Protein AF-A0AAX6FE92-F1 (afdb_monomer_lite)

pLDDT: mean 77.29, std 20.63, range [29.77, 98.06]

Radius of gyration: 38.46 Å; chains: 1; bounding box: 85×48×148 Å

InterPro domains:
  IPR012474 Frigida-like [PF07899] (144-313)

Structure (mmCIF, N/CA/C/O backbone):
data_AF-A0AAX6FE92-F1
#
_entry.id   AF-A0AAX6FE92-F1
#
loop_
_atom_site.group_PDB
_atom_site.id
_atom_site.type_symbol
_atom_site.label_atom_id
_atom_site.label_alt_id
_atom_site.label_comp_id
_atom_site.label_asym_id
_atom_site.label_entity_id
_atom_site.label_seq_id
_atom_site.pdbx_PDB_ins_code
_atom_site.Cartn_x
_atom_site.Cartn_y
_atom_site.Cartn_z
_atom_site.occupancy
_atom_site.B_iso_or_equiv
_atom_site.auth_seq_id
_atom_site.auth_comp_id
_atom_site.auth_asym_id
_atom_site.auth_atom_id
_atom_site.pdbx_PDB_model_num
ATOM 1 N N . MET A 1 1 ? 31.084 3.637 -91.021 1.00 54.75 1 MET A N 1
ATOM 2 C CA . MET A 1 1 ? 30.513 2.541 -90.209 1.00 54.75 1 MET A CA 1
ATOM 3 C C . MET A 1 1 ? 31.525 2.020 -89.187 1.00 54.75 1 MET A C 1
ATOM 5 O O . MET A 1 1 ? 31.216 2.090 -88.015 1.00 54.75 1 MET A O 1
ATOM 9 N N . ALA A 1 2 ? 32.765 1.682 -89.575 1.00 58.78 2 ALA A N 1
ATOM 10 C CA . ALA A 1 2 ? 33.790 1.143 -88.660 1.00 58.78 2 ALA A CA 1
ATOM 11 C C . ALA A 1 2 ? 34.190 2.013 -87.438 1.00 58.78 2 ALA A C 1
ATOM 13 O O . ALA A 1 2 ? 34.529 1.454 -86.404 1.00 58.78 2 ALA A O 1
ATOM 14 N N . MET A 1 3 ? 34.141 3.354 -87.513 1.00 59.38 3 MET A N 1
ATOM 15 C CA . MET A 1 3 ? 34.500 4.215 -86.363 1.00 59.38 3 MET A CA 1
ATOM 16 C C . MET A 1 3 ? 33.437 4.250 -85.250 1.00 59.38 3 MET A C 1
ATOM 18 O O . MET A 1 3 ? 33.780 4.417 -84.084 1.00 59.38 3 MET A O 1
ATOM 22 N N . ALA A 1 4 ? 32.158 4.049 -85.588 1.00 62.00 4 ALA A N 1
ATOM 23 C CA . ALA A 1 4 ? 31.081 4.015 -84.595 1.00 62.00 4 ALA A CA 1
ATOM 24 C C . ALA A 1 4 ? 31.114 2.716 -83.767 1.00 62.00 4 ALA A C 1
ATOM 26 O O . ALA A 1 4 ? 30.821 2.721 -82.572 1.00 62.00 4 ALA A O 1
ATOM 27 N N . ASP A 1 5 ? 31.545 1.611 -84.385 1.00 66.88 5 ASP A N 1
ATOM 28 C CA . ASP A 1 5 ? 31.684 0.318 -83.712 1.00 66.88 5 ASP A CA 1
ATOM 29 C C . ASP A 1 5 ? 32.848 0.327 -82.706 1.00 66.88 5 ASP A C 1
ATOM 31 O O . ASP A 1 5 ? 32.723 -0.211 -81.605 1.00 66.88 5 ASP A O 1
ATOM 35 N N . THR A 1 6 ? 33.960 1.002 -83.026 1.00 71.31 6 THR A N 1
ATOM 36 C CA . THR A 1 6 ? 35.100 1.158 -82.103 1.00 71.31 6 THR A CA 1
ATOM 37 C C . THR A 1 6 ? 34.763 2.027 -80.889 1.00 71.31 6 THR A C 1
ATOM 39 O O . THR A 1 6 ? 35.210 1.740 -79.777 1.00 71.31 6 THR A O 1
ATOM 42 N N . GLU A 1 7 ? 33.929 3.051 -81.071 1.00 75.38 7 GLU A N 1
ATOM 43 C CA . GLU A 1 7 ? 33.475 3.935 -79.992 1.00 75.38 7 GLU A CA 1
ATOM 44 C C . GLU A 1 7 ? 32.491 3.210 -79.053 1.00 75.38 7 GLU A C 1
ATOM 46 O O . GLU A 1 7 ? 32.625 3.279 -77.831 1.00 75.38 7 GLU A O 1
ATOM 51 N N . SER A 1 8 ? 31.585 2.393 -79.610 1.00 80.50 8 SER A N 1
ATOM 52 C CA . SER A 1 8 ? 30.662 1.545 -78.836 1.00 80.50 8 SER A CA 1
ATOM 53 C C . SER A 1 8 ? 31.382 0.496 -77.979 1.00 80.50 8 SER A C 1
ATOM 55 O O . SER A 1 8 ? 31.012 0.269 -76.823 1.00 80.50 8 SER A O 1
ATOM 57 N N . ILE A 1 9 ? 32.431 -0.130 -78.521 1.00 80.12 9 ILE A N 1
ATOM 58 C CA . ILE A 1 9 ? 33.266 -1.091 -77.786 1.00 80.12 9 ILE A CA 1
ATOM 59 C C . ILE A 1 9 ? 34.000 -0.395 -76.634 1.00 80.12 9 ILE A C 1
ATOM 61 O O . ILE A 1 9 ? 33.997 -0.905 -75.515 1.00 80.12 9 ILE A O 1
ATOM 65 N N . THR A 1 10 ? 34.567 0.787 -76.881 1.00 83.50 10 THR A N 1
ATOM 66 C CA . THR A 1 10 ? 35.300 1.564 -75.868 1.00 83.50 10 THR A CA 1
ATOM 67 C C . THR A 1 10 ? 34.397 1.966 -74.701 1.00 83.50 10 THR A C 1
ATOM 69 O O . THR A 1 10 ? 34.763 1.771 -73.545 1.00 83.50 10 THR A O 1
ATOM 72 N N . MET A 1 11 ? 33.173 2.421 -74.990 1.00 85.62 11 MET A N 1
ATOM 73 C CA . MET A 1 11 ? 32.188 2.766 -73.960 1.00 85.62 11 MET A CA 1
ATOM 74 C C . MET A 1 11 ? 31.836 1.563 -73.068 1.00 85.62 11 MET A C 1
ATOM 76 O O . MET A 1 11 ? 31.764 1.704 -71.853 1.00 85.62 11 MET A O 1
ATOM 80 N N . ARG A 1 12 ? 31.673 0.358 -73.641 1.00 86.06 12 ARG A N 1
ATOM 81 C CA . ARG A 1 12 ? 31.398 -0.865 -72.858 1.00 86.06 12 ARG A CA 1
ATOM 82 C C . ARG A 1 12 ? 32.558 -1.259 -71.947 1.00 86.06 12 ARG A C 1
ATOM 84 O O . ARG A 1 12 ? 32.312 -1.741 -70.841 1.00 86.06 12 ARG A O 1
ATOM 91 N N . PHE A 1 13 ? 33.798 -1.082 -72.401 1.00 88.88 13 PHE A N 1
ATOM 92 C CA . PHE A 1 13 ? 34.973 -1.324 -71.563 1.00 88.88 13 PHE A CA 1
ATOM 93 C C . PHE A 1 13 ? 35.020 -0.357 -70.377 1.00 88.88 13 PHE A C 1
ATOM 95 O O . PHE A 1 13 ? 35.248 -0.813 -69.257 1.00 88.88 13 PHE A O 1
ATOM 102 N N . GLU A 1 14 ? 34.715 0.925 -70.592 1.00 90.38 14 GLU A N 1
ATOM 103 C CA . GLU A 1 14 ? 34.671 1.913 -69.506 1.00 90.38 14 GLU A CA 1
ATOM 104 C C . GLU A 1 14 ? 33.547 1.601 -68.505 1.00 90.38 14 GLU A C 1
ATOM 106 O O . GLU A 1 14 ? 33.796 1.534 -67.305 1.00 90.38 14 GLU A O 1
ATOM 111 N N . THR A 1 15 ? 32.344 1.251 -68.979 1.00 91.94 15 THR A N 1
ATOM 112 C CA . THR A 1 15 ? 31.241 0.813 -68.100 1.00 91.94 15 THR A CA 1
ATOM 113 C C . THR A 1 15 ? 31.597 -0.440 -67.293 1.00 91.94 15 THR A C 1
ATOM 115 O O . THR A 1 15 ? 31.258 -0.551 -66.117 1.00 91.94 15 THR A O 1
ATOM 118 N N . THR A 1 16 ? 32.291 -1.404 -67.904 1.00 91.62 16 THR A N 1
ATOM 119 C CA . THR A 1 16 ? 32.709 -2.630 -67.202 1.00 91.62 16 THR A CA 1
ATOM 120 C C . THR A 1 16 ? 33.738 -2.310 -66.120 1.00 91.62 16 THR A C 1
ATOM 122 O O . THR A 1 16 ? 33.675 -2.868 -65.027 1.00 91.62 16 THR A O 1
ATOM 125 N N . LYS A 1 17 ? 34.659 -1.384 -66.395 1.00 94.00 17 LYS A N 1
ATOM 126 C CA . LYS A 1 17 ? 35.655 -0.917 -65.431 1.00 94.00 17 LYS A CA 1
ATOM 127 C C . LYS A 1 17 ? 35.002 -0.196 -64.247 1.00 94.00 17 LYS A C 1
ATOM 129 O O . LYS A 1 17 ? 35.310 -0.528 -63.107 1.00 94.00 17 LYS A O 1
ATOM 134 N N . GLU A 1 18 ? 34.034 0.684 -64.503 1.00 94.81 18 GLU A N 1
ATOM 135 C CA . GLU A 1 18 ? 33.234 1.330 -63.452 1.00 94.81 18 GLU A CA 1
ATOM 136 C C . GLU A 1 18 ? 32.494 0.303 -62.578 1.00 94.81 18 GLU A C 1
ATOM 138 O O . GLU A 1 18 ? 32.472 0.422 -61.352 1.00 94.81 18 GLU A O 1
ATOM 143 N N . MET A 1 19 ? 31.913 -0.741 -63.182 1.00 91.56 19 MET A N 1
ATOM 144 C CA . MET A 1 19 ? 31.255 -1.819 -62.433 1.00 91.56 19 MET A CA 1
ATOM 145 C C . MET A 1 19 ? 32.237 -2.598 -61.550 1.00 91.56 19 MET A C 1
ATOM 147 O O . MET A 1 19 ? 31.891 -2.947 -60.420 1.00 91.56 19 MET A O 1
ATOM 151 N N . VAL A 1 20 ? 33.452 -2.862 -62.038 1.00 94.75 20 VAL A N 1
ATOM 152 C CA . VAL A 1 20 ? 34.502 -3.533 -61.257 1.00 94.75 20 VAL A CA 1
ATOM 153 C C . VAL A 1 20 ? 34.931 -2.668 -60.072 1.00 94.75 20 VAL A C 1
ATOM 155 O O . VAL A 1 20 ? 34.958 -3.166 -58.949 1.00 94.75 20 VAL A O 1
ATOM 158 N N . GLU A 1 21 ? 35.156 -1.369 -60.276 1.00 95.56 21 GLU A N 1
ATOM 159 C CA . GLU A 1 21 ? 35.508 -0.437 -59.194 1.00 95.56 21 GLU A CA 1
ATOM 160 C C . GLU A 1 21 ? 34.392 -0.334 -58.136 1.00 95.56 21 GLU A C 1
ATOM 162 O O . GLU A 1 21 ? 34.655 -0.314 -56.930 1.00 95.56 21 GLU A O 1
ATOM 167 N N . GLN A 1 22 ? 33.120 -0.337 -58.555 1.00 93.94 22 GLN A N 1
ATOM 168 C CA . GLN A 1 22 ? 31.984 -0.366 -57.626 1.00 93.94 22 GLN A CA 1
ATOM 169 C C . GLN A 1 22 ? 31.907 -1.671 -56.826 1.00 93.94 22 GLN A C 1
ATOM 171 O O . GLN A 1 22 ? 31.572 -1.643 -55.638 1.00 93.94 22 GLN A O 1
ATOM 176 N N . LEU A 1 23 ? 32.200 -2.808 -57.459 1.00 94.06 23 LEU A N 1
ATOM 177 C CA . LEU A 1 23 ? 32.233 -4.105 -56.785 1.00 94.06 23 LEU A CA 1
ATOM 178 C C . LEU A 1 23 ? 33.376 -4.175 -55.772 1.00 94.06 23 LEU A C 1
ATOM 180 O O . LEU A 1 23 ? 33.143 -4.609 -54.645 1.00 94.06 23 LEU A O 1
ATOM 184 N N . GLU A 1 24 ? 34.570 -3.697 -56.124 1.00 94.56 24 GLU A N 1
ATOM 185 C CA . GLU A 1 24 ? 35.706 -3.610 -55.198 1.00 94.56 24 GLU A CA 1
ATOM 186 C C . GLU A 1 24 ? 35.377 -2.72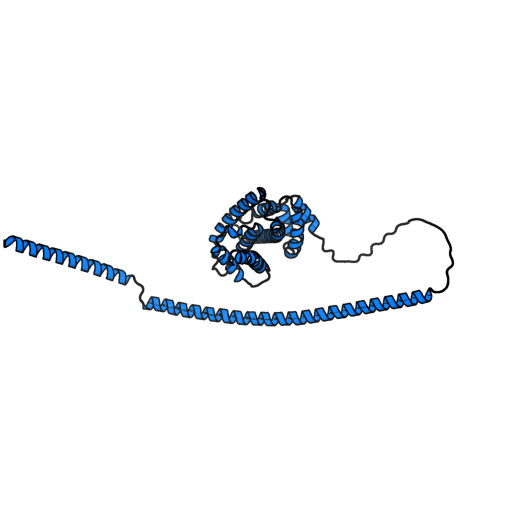6 -53.994 1.00 94.56 24 GLU A C 1
ATOM 188 O O . GLU A 1 24 ? 35.619 -3.115 -52.849 1.00 94.56 24 GLU A O 1
ATOM 193 N N . LYS A 1 25 ? 34.738 -1.574 -54.228 1.00 95.00 25 LYS A N 1
ATOM 194 C CA . LYS A 1 25 ? 34.289 -0.687 -53.152 1.00 95.00 25 LYS A CA 1
ATOM 195 C C . LYS A 1 25 ? 33.313 -1.390 -52.204 1.00 95.00 25 LYS A C 1
ATOM 197 O O . LYS A 1 25 ? 33.532 -1.379 -50.995 1.00 95.00 25 LYS A O 1
ATOM 202 N N . LYS A 1 26 ? 32.273 -2.042 -52.735 1.00 94.31 26 LYS A N 1
ATOM 203 C CA . LYS A 1 26 ? 31.287 -2.759 -51.905 1.00 94.31 26 LYS A CA 1
ATOM 204 C C . LYS A 1 26 ? 31.884 -3.956 -51.171 1.00 94.31 26 LYS A C 1
ATOM 206 O O . LYS A 1 26 ? 31.488 -4.235 -50.041 1.00 94.31 26 LYS A O 1
ATOM 211 N N . LEU A 1 27 ? 32.826 -4.663 -51.791 1.00 91.94 27 LEU A N 1
ATOM 212 C CA . LEU A 1 27 ? 33.518 -5.782 -51.159 1.00 91.94 27 LEU A CA 1
ATOM 213 C C . LEU A 1 27 ? 34.362 -5.308 -49.970 1.00 91.94 27 LEU A C 1
ATOM 215 O O . LEU A 1 27 ? 34.336 -5.931 -48.910 1.00 91.94 27 LEU A O 1
ATOM 219 N N . ASN A 1 28 ? 35.058 -4.181 -50.124 1.00 89.12 28 ASN A N 1
ATOM 220 C CA . ASN A 1 28 ? 35.831 -3.577 -49.044 1.00 89.12 28 ASN A CA 1
ATOM 221 C C . ASN A 1 28 ? 34.929 -3.077 -47.908 1.00 89.12 28 ASN A C 1
ATOM 223 O O . ASN A 1 28 ? 35.221 -3.356 -46.750 1.00 89.12 28 ASN A O 1
ATOM 227 N N . GLU A 1 29 ? 33.798 -2.435 -48.218 1.00 87.50 29 GLU A N 1
ATOM 228 C CA . GLU A 1 29 ? 32.799 -2.025 -47.215 1.00 87.50 29 GLU A CA 1
ATOM 229 C C . GLU A 1 29 ? 32.260 -3.225 -46.411 1.00 87.50 29 GLU A C 1
ATOM 231 O O . GLU A 1 29 ? 32.172 -3.164 -45.183 1.00 87.50 29 GLU A O 1
ATOM 236 N N . LEU A 1 30 ? 31.952 -4.344 -47.080 1.00 84.12 30 LEU A N 1
ATOM 237 C CA . LEU A 1 30 ? 31.507 -5.579 -46.422 1.00 84.12 30 LEU A CA 1
ATOM 238 C C . LEU A 1 30 ? 32.595 -6.200 -45.535 1.00 84.12 30 LEU A C 1
ATOM 240 O O . LEU A 1 30 ? 32.295 -6.650 -44.427 1.00 84.12 30 LEU A O 1
ATOM 244 N N . ASN A 1 31 ? 33.848 -6.209 -45.991 1.00 82.94 31 ASN A N 1
ATOM 245 C CA . ASN A 1 31 ? 34.971 -6.733 -45.213 1.00 82.94 31 ASN A CA 1
ATOM 246 C C . ASN A 1 31 ? 35.287 -5.864 -43.990 1.00 82.94 31 ASN A C 1
ATOM 248 O O . ASN A 1 31 ? 35.475 -6.410 -42.906 1.00 82.94 31 ASN A O 1
ATOM 252 N N . SER A 1 32 ? 35.266 -4.535 -44.117 1.00 81.62 32 SER A N 1
ATOM 253 C CA . SER A 1 32 ? 35.429 -3.635 -42.968 1.00 81.62 32 SER A CA 1
ATOM 254 C C . SER A 1 32 ? 34.300 -3.793 -41.945 1.00 81.62 32 SER A C 1
ATOM 256 O O . SER A 1 32 ? 34.547 -3.753 -40.744 1.00 81.62 32 SER A O 1
ATOM 258 N N . ASN A 1 33 ? 33.063 -4.040 -42.390 1.00 74.38 33 ASN A N 1
ATOM 259 C CA . ASN A 1 33 ? 31.946 -4.313 -41.480 1.00 74.38 33 ASN A CA 1
ATOM 260 C C . ASN A 1 33 ? 32.099 -5.663 -40.749 1.00 74.38 33 ASN A C 1
ATOM 262 O O . ASN A 1 33 ? 31.702 -5.801 -39.593 1.00 74.38 33 ASN A O 1
ATOM 266 N N . ARG A 1 34 ? 32.718 -6.659 -41.398 1.00 71.88 34 ARG A N 1
ATOM 267 C CA . ARG A 1 34 ? 33.007 -7.969 -40.792 1.00 71.88 34 ARG A CA 1
ATOM 268 C C . ARG A 1 34 ? 33.983 -7.866 -39.617 1.00 71.88 34 ARG A C 1
ATOM 270 O O . ARG A 1 34 ? 33.820 -8.606 -38.655 1.00 71.88 34 ARG A O 1
ATOM 277 N N . GLU A 1 35 ? 34.952 -6.955 -39.670 1.00 66.94 35 GLU A N 1
ATOM 278 C CA . GLU A 1 35 ? 35.914 -6.726 -38.577 1.00 66.94 35 GLU A CA 1
ATOM 279 C C . GLU A 1 35 ? 35.272 -6.097 -37.327 1.00 66.94 35 GLU A C 1
ATOM 281 O O . GLU A 1 35 ? 35.809 -6.230 -36.231 1.00 66.94 35 GLU A O 1
ATOM 286 N N . SER A 1 36 ? 34.102 -5.463 -37.467 1.00 67.38 36 SER A N 1
ATOM 287 C CA . SER A 1 36 ? 33.339 -4.884 -36.353 1.00 67.38 36 SER A CA 1
ATOM 288 C C . SER A 1 36 ? 32.359 -5.869 -35.693 1.00 67.38 36 SER A C 1
ATOM 290 O O . SER A 1 36 ? 31.697 -5.503 -34.718 1.00 67.38 36 SER A O 1
ATOM 292 N N . CYS A 1 37 ? 32.211 -7.089 -36.218 1.00 66.12 37 CYS A N 1
ATOM 293 C CA . CYS A 1 37 ? 31.299 -8.089 -35.663 1.00 66.12 37 CYS A CA 1
ATOM 294 C C . CYS A 1 37 ? 32.018 -8.909 -34.572 1.00 66.12 37 CYS A C 1
ATOM 296 O O . CYS A 1 37 ? 33.121 -9.395 -34.836 1.00 66.12 37 CYS A O 1
ATOM 298 N N . PRO A 1 38 ? 31.426 -9.093 -33.373 1.00 70.88 38 PRO A N 1
ATOM 299 C CA . PRO A 1 38 ? 31.990 -9.968 -32.346 1.00 70.88 38 PRO A CA 1
ATOM 300 C C . PRO A 1 38 ? 32.251 -11.364 -32.911 1.00 70.88 38 PRO A C 1
ATOM 302 O O . PRO A 1 38 ? 31.442 -11.877 -33.693 1.00 70.88 38 PRO A O 1
ATOM 305 N N . SER A 1 39 ? 33.358 -11.995 -32.506 1.00 82.12 39 SER A N 1
ATOM 306 C CA . SER A 1 39 ? 33.640 -13.357 -32.966 1.00 82.12 39 SER A CA 1
ATOM 307 C C . SER A 1 39 ? 32.512 -14.280 -32.521 1.00 82.12 39 SER A C 1
ATOM 309 O O . SER A 1 39 ? 31.990 -14.156 -31.410 1.00 82.12 39 SER A O 1
ATOM 311 N N . TRP A 1 40 ? 32.143 -15.240 -33.364 1.00 81.38 40 TRP A N 1
ATOM 312 C CA . TRP A 1 40 ? 31.130 -16.237 -33.017 1.00 81.38 40 TRP A CA 1
ATOM 313 C C . TRP A 1 40 ? 31.456 -16.955 -31.692 1.00 81.38 40 TRP A C 1
ATOM 315 O O . TRP A 1 40 ? 30.560 -17.260 -30.908 1.00 81.38 40 TRP A O 1
ATOM 325 N N . GLU A 1 41 ? 32.740 -17.146 -31.389 1.00 87.75 41 GLU A N 1
ATOM 326 C CA . GLU A 1 41 ? 33.237 -17.685 -30.121 1.00 87.75 41 GLU A CA 1
ATOM 327 C C . GLU A 1 41 ? 32.904 -16.801 -28.910 1.00 87.75 41 GLU A C 1
ATOM 329 O O . GLU A 1 41 ? 32.609 -17.328 -27.838 1.00 87.75 41 GLU A O 1
ATOM 334 N N . GLU A 1 42 ? 32.930 -15.475 -29.057 1.00 88.62 42 GLU A N 1
ATOM 335 C CA . GLU A 1 42 ? 32.583 -14.536 -27.983 1.00 88.62 42 GLU A CA 1
ATOM 336 C C . GLU A 1 42 ? 31.083 -14.570 -27.696 1.00 88.62 42 GLU A C 1
ATOM 338 O O . GLU A 1 42 ? 30.674 -14.637 -26.535 1.00 88.62 42 GLU A O 1
ATOM 343 N N . ILE A 1 43 ? 30.272 -14.604 -28.757 1.00 89.06 43 ILE A N 1
ATOM 344 C CA . ILE A 1 43 ? 28.816 -14.748 -28.669 1.00 89.06 43 ILE A CA 1
ATOM 345 C C . ILE A 1 43 ? 28.471 -16.077 -27.994 1.00 89.06 43 ILE A C 1
ATOM 347 O O . ILE A 1 43 ? 27.702 -16.104 -27.033 1.00 89.06 43 ILE A O 1
ATOM 351 N N . LYS A 1 44 ? 29.089 -17.176 -28.438 1.00 92.88 44 LYS A N 1
ATOM 352 C CA . LYS A 1 44 ? 28.889 -18.500 -27.846 1.00 92.88 44 LYS A CA 1
ATOM 353 C C . LYS A 1 44 ? 29.250 -18.512 -26.360 1.00 92.88 44 LYS A C 1
ATOM 355 O O . LYS A 1 44 ? 28.443 -18.933 -25.542 1.00 92.88 44 LYS A O 1
ATOM 360 N N . LYS A 1 45 ? 30.410 -17.957 -25.996 1.00 95.69 45 LYS A N 1
ATOM 361 C CA . LYS A 1 45 ? 30.847 -17.852 -24.597 1.00 95.69 45 LYS A CA 1
ATOM 362 C C . LYS A 1 45 ? 29.882 -17.024 -23.743 1.00 95.69 45 LYS A C 1
ATOM 364 O O . LYS A 1 45 ? 29.675 -17.352 -22.577 1.00 95.69 45 LYS A O 1
ATOM 369 N N . TYR A 1 46 ? 29.305 -15.950 -24.286 1.00 95.06 46 TYR A N 1
ATOM 370 C CA . TYR A 1 46 ? 28.286 -15.166 -23.585 1.00 95.06 46 TYR A CA 1
ATOM 371 C C . TYR A 1 46 ? 27.046 -16.011 -23.272 1.00 95.06 46 TYR A C 1
ATOM 373 O O . TYR A 1 46 ? 26.595 -16.012 -22.127 1.00 95.06 46 TYR A O 1
ATOM 381 N N . PHE A 1 47 ? 26.537 -16.759 -24.254 1.00 97.00 47 PHE A N 1
ATOM 382 C CA . PHE A 1 47 ? 25.376 -17.626 -24.055 1.00 97.00 47 PHE A CA 1
ATOM 383 C C . PHE A 1 47 ? 25.669 -18.786 -23.098 1.00 97.00 47 PHE A C 1
ATOM 385 O O . PHE A 1 47 ? 24.876 -18.995 -22.187 1.00 97.00 47 PHE A O 1
ATOM 392 N N . ASP A 1 48 ? 26.826 -19.445 -23.205 1.00 96.94 48 ASP A N 1
ATOM 393 C CA . ASP A 1 48 ? 27.230 -20.518 -22.280 1.00 96.94 48 ASP A CA 1
ATOM 394 C C . ASP A 1 48 ? 27.317 -19.998 -20.824 1.00 96.94 48 ASP A C 1
ATOM 396 O O . ASP A 1 48 ? 26.856 -20.633 -19.868 1.00 96.94 48 ASP A O 1
ATOM 400 N N . ASN A 1 49 ? 27.870 -18.791 -20.636 1.00 96.38 49 ASN A N 1
ATOM 401 C CA . ASN A 1 49 ? 27.924 -18.133 -19.327 1.00 96.38 49 ASN A CA 1
ATOM 402 C C . ASN A 1 49 ? 26.527 -17.768 -18.806 1.00 96.38 49 ASN A C 1
ATOM 404 O O . ASN A 1 49 ? 26.270 -17.880 -17.603 1.00 96.38 49 ASN A O 1
ATOM 408 N N . LEU A 1 50 ? 25.643 -17.297 -19.690 1.00 96.06 50 LEU A N 1
ATOM 409 C CA . LEU A 1 50 ? 24.272 -16.937 -19.346 1.00 96.06 50 LEU A CA 1
ATOM 410 C C . LEU A 1 50 ? 23.468 -18.175 -18.945 1.00 96.06 50 LEU A C 1
ATOM 412 O O . LEU A 1 50 ? 22.815 -18.145 -17.907 1.00 96.06 50 LEU A O 1
ATOM 416 N N . GLU A 1 51 ? 23.576 -19.263 -19.703 1.00 96.56 51 GLU A N 1
ATOM 417 C CA . GLU A 1 51 ? 22.953 -20.556 -19.410 1.00 96.56 51 GLU A CA 1
ATOM 418 C C . GLU A 1 51 ? 23.389 -21.065 -18.033 1.00 96.56 51 GLU A C 1
ATOM 420 O O . GLU A 1 51 ? 22.551 -21.245 -17.149 1.00 96.56 51 GLU A O 1
ATOM 425 N N . THR A 1 52 ? 24.701 -21.114 -17.777 1.00 97.00 52 THR A N 1
ATOM 426 C CA . THR A 1 52 ? 25.252 -21.503 -16.465 1.00 97.00 52 THR A CA 1
ATOM 427 C C . THR A 1 52 ? 24.743 -20.595 -15.332 1.00 97.00 52 THR A C 1
ATOM 429 O O . THR A 1 52 ? 24.530 -21.029 -14.197 1.00 97.00 52 THR A O 1
ATOM 432 N N . SER A 1 53 ? 24.569 -19.297 -15.602 1.00 96.25 53 SER A N 1
ATOM 433 C CA . SER A 1 53 ? 24.054 -18.334 -14.623 1.00 96.25 53 SER A CA 1
ATOM 434 C C . SER A 1 53 ? 22.574 -18.564 -14.307 1.00 96.25 53 SER A C 1
ATOM 436 O O . SER A 1 53 ? 22.180 -18.531 -13.137 1.00 96.25 53 SER A O 1
ATOM 438 N N . VAL A 1 54 ? 21.765 -18.833 -15.333 1.00 94.50 54 VAL A N 1
ATOM 439 C CA . VAL A 1 54 ? 20.334 -19.136 -15.206 1.00 94.50 54 VAL A CA 1
ATOM 440 C C . VAL A 1 54 ? 20.130 -20.457 -14.471 1.00 94.50 54 VAL A C 1
ATOM 442 O O . VAL A 1 54 ? 19.331 -20.507 -13.538 1.00 94.50 54 VAL A O 1
ATOM 445 N N . GLU A 1 55 ? 20.894 -21.497 -14.806 1.00 97.44 55 GLU A N 1
ATOM 446 C CA . GLU A 1 55 ? 20.846 -22.789 -14.113 1.00 97.44 55 GLU A CA 1
ATOM 447 C C . GLU A 1 55 ? 21.181 -22.653 -12.625 1.00 97.44 55 GLU A C 1
ATOM 449 O O . GLU A 1 55 ? 20.481 -23.204 -11.772 1.00 97.44 55 GLU A O 1
ATOM 454 N N . ARG A 1 56 ? 22.202 -21.855 -12.287 1.00 97.62 56 ARG A N 1
ATOM 455 C CA . ARG A 1 56 ? 22.567 -21.585 -10.890 1.00 97.62 56 ARG A CA 1
ATOM 456 C C . ARG A 1 56 ? 21.430 -20.905 -10.128 1.00 97.62 56 ARG A C 1
ATOM 458 O O . ARG A 1 56 ? 21.083 -21.358 -9.041 1.00 97.62 56 ARG A O 1
ATOM 465 N N . LYS A 1 57 ? 20.824 -19.859 -10.707 1.00 94.62 57 LYS A N 1
ATOM 466 C CA . LYS A 1 57 ? 19.683 -19.162 -10.088 1.00 94.62 57 LYS A CA 1
ATOM 467 C C . LYS A 1 57 ? 18.453 -20.060 -9.966 1.00 94.62 57 LYS A C 1
ATOM 469 O O . LYS A 1 57 ? 17.740 -19.977 -8.974 1.00 94.62 57 LYS A O 1
ATOM 474 N N . LEU A 1 58 ? 18.216 -20.944 -10.935 1.00 95.94 58 LEU A N 1
ATOM 475 C CA . LEU A 1 58 ? 17.128 -21.919 -10.865 1.00 95.94 58 LEU A CA 1
ATOM 476 C C . LEU A 1 58 ? 17.315 -22.883 -9.686 1.00 95.94 58 LEU A C 1
ATOM 478 O O . LEU A 1 58 ? 16.351 -23.187 -8.988 1.00 95.94 58 LEU A O 1
ATOM 482 N N . MET A 1 59 ? 18.542 -23.355 -9.454 1.00 97.06 59 MET A N 1
ATOM 483 C CA . MET A 1 59 ? 18.853 -24.226 -8.316 1.00 97.06 59 MET A CA 1
ATOM 484 C C . MET A 1 59 ? 18.709 -23.498 -6.974 1.00 97.06 59 MET A C 1
ATOM 486 O O . MET A 1 59 ? 18.154 -24.065 -6.039 1.00 97.06 59 MET A O 1
ATOM 490 N N . GLU A 1 60 ? 19.145 -22.240 -6.892 1.00 96.06 60 GLU A N 1
ATOM 491 C CA . GLU A 1 60 ? 18.990 -21.401 -5.695 1.00 96.06 60 GLU A CA 1
ATOM 492 C C . GLU A 1 60 ? 17.513 -21.166 -5.346 1.00 96.06 60 GLU A C 1
ATOM 494 O O . GLU A 1 60 ? 17.111 -21.363 -4.202 1.00 96.06 60 GLU A O 1
ATOM 499 N N . VAL A 1 61 ? 16.680 -20.836 -6.340 1.00 90.31 61 VAL A N 1
ATOM 500 C CA . VAL A 1 61 ? 15.232 -20.648 -6.142 1.00 90.31 61 VAL A CA 1
ATOM 501 C C . VAL A 1 61 ? 14.556 -21.943 -5.694 1.00 90.31 61 VAL A C 1
ATOM 503 O O . VAL A 1 61 ? 13.748 -21.910 -4.770 1.00 90.31 61 VAL A O 1
ATOM 506 N N . LYS A 1 62 ? 14.905 -23.085 -6.300 1.00 96.56 62 LYS A N 1
ATOM 507 C CA . LYS A 1 62 ? 14.368 -24.395 -5.893 1.00 96.56 62 LYS A CA 1
ATOM 508 C C . LYS A 1 62 ? 14.717 -24.740 -4.448 1.00 96.56 62 LYS A C 1
ATOM 510 O O . LYS A 1 62 ? 13.886 -25.288 -3.731 1.00 96.56 62 LYS A O 1
ATOM 515 N N . GLU A 1 63 ? 15.936 -24.427 -4.017 1.00 97.81 63 GLU A N 1
ATOM 516 C CA . GLU A 1 63 ? 16.349 -24.668 -2.636 1.00 97.81 63 GLU A CA 1
ATOM 517 C C . GLU A 1 63 ? 15.648 -23.714 -1.660 1.00 97.81 63 GLU A C 1
ATOM 519 O O . GLU A 1 63 ? 15.184 -24.146 -0.606 1.00 97.81 63 GLU A O 1
ATOM 524 N N . MET A 1 64 ? 15.486 -22.440 -2.030 1.00 95.00 64 MET A N 1
ATOM 525 C CA . MET A 1 64 ? 14.742 -21.471 -1.221 1.00 95.00 64 MET A CA 1
ATOM 526 C C . MET A 1 64 ? 13.265 -21.866 -1.069 1.00 95.00 64 MET A C 1
ATOM 528 O O . MET A 1 64 ? 12.716 -21.786 0.028 1.00 95.00 64 MET A O 1
ATOM 532 N N . GLU A 1 65 ? 12.632 -22.360 -2.137 1.00 93.62 65 GLU A N 1
ATOM 533 C CA . GLU A 1 65 ? 11.270 -22.907 -2.100 1.00 93.62 65 GLU A CA 1
ATOM 534 C C . GLU A 1 65 ? 11.164 -24.100 -1.139 1.00 93.62 65 GLU A C 1
ATOM 536 O O . GLU A 1 65 ? 10.245 -24.153 -0.318 1.00 93.62 65 GLU A O 1
ATOM 541 N N . ARG A 1 66 ? 12.136 -25.023 -1.178 1.00 98.06 66 ARG A N 1
ATOM 542 C CA . ARG A 1 66 ? 12.194 -26.174 -0.263 1.00 98.06 66 ARG A CA 1
ATOM 543 C C . ARG A 1 66 ? 12.261 -25.732 1.201 1.00 98.06 66 ARG A C 1
ATOM 545 O O . ARG A 1 66 ? 11.515 -26.255 2.027 1.00 98.06 66 ARG A O 1
ATOM 552 N N . VAL A 1 67 ? 13.127 -24.768 1.521 1.00 97.62 67 VAL A N 1
ATOM 553 C CA . VAL A 1 67 ? 13.291 -24.239 2.888 1.00 97.62 67 VAL A CA 1
ATOM 554 C C . VAL A 1 67 ? 12.009 -23.561 3.380 1.00 97.62 67 VAL A C 1
ATOM 556 O O . VAL A 1 67 ? 11.570 -23.821 4.501 1.00 97.62 67 VAL A O 1
ATOM 559 N N . LEU A 1 68 ? 11.370 -22.745 2.537 1.00 90.38 68 LEU A N 1
ATOM 560 C CA . LEU A 1 68 ? 10.123 -22.063 2.895 1.00 90.38 68 LEU A CA 1
ATOM 561 C C . LEU A 1 68 ? 8.972 -23.044 3.141 1.00 90.38 68 LEU A C 1
ATOM 563 O O . LEU A 1 68 ? 8.182 -22.844 4.065 1.00 90.38 68 LEU A O 1
ATOM 567 N N . GLU A 1 69 ? 8.869 -24.118 2.358 1.00 97.56 69 GLU A N 1
ATOM 568 C CA . GLU A 1 69 ? 7.832 -25.133 2.571 1.00 97.56 69 GLU A CA 1
ATOM 569 C C . GLU A 1 69 ? 8.070 -25.927 3.870 1.00 97.56 69 GLU A C 1
ATOM 571 O O . GLU A 1 69 ? 7.117 -26.254 4.584 1.00 97.56 69 GLU A O 1
ATOM 576 N N . GLU A 1 70 ? 9.330 -26.176 4.241 1.00 97.62 70 GLU A N 1
ATOM 577 C CA . GLU A 1 70 ? 9.678 -26.784 5.532 1.00 97.62 70 GLU A CA 1
ATOM 578 C C . GLU A 1 70 ? 9.304 -25.881 6.715 1.00 97.62 70 GLU A C 1
ATOM 580 O O . GLU A 1 70 ? 8.663 -26.346 7.666 1.00 97.62 70 GLU A O 1
ATOM 585 N N . GLU A 1 71 ? 9.625 -24.587 6.644 1.00 95.81 71 GLU A N 1
ATOM 586 C CA . GLU A 1 71 ? 9.262 -23.606 7.674 1.00 95.81 71 GLU A CA 1
ATOM 587 C C . GLU A 1 71 ? 7.740 -23.433 7.787 1.00 95.81 71 GLU A C 1
ATOM 589 O O . GLU A 1 71 ? 7.181 -23.419 8.893 1.00 95.81 71 GLU A O 1
ATOM 594 N N . ARG A 1 72 ? 7.040 -23.382 6.647 1.00 93.56 72 ARG A N 1
ATOM 595 C CA . ARG A 1 72 ? 5.575 -23.345 6.589 1.00 93.56 72 ARG A CA 1
ATOM 596 C C . ARG A 1 72 ? 4.966 -24.583 7.243 1.00 93.56 72 ARG A C 1
ATOM 598 O O . ARG A 1 72 ? 4.072 -24.450 8.078 1.00 93.56 72 ARG A O 1
ATOM 605 N N . SER A 1 73 ? 5.465 -25.775 6.914 1.00 95.38 73 SER A N 1
ATOM 606 C CA . SER A 1 73 ? 5.007 -27.042 7.498 1.00 95.38 73 SER A CA 1
ATOM 607 C C . SER A 1 73 ? 5.224 -27.084 9.013 1.00 95.38 73 SER A C 1
ATOM 609 O O . SER A 1 73 ? 4.325 -27.482 9.761 1.00 95.38 73 SER A O 1
ATOM 611 N N . ALA A 1 74 ? 6.382 -26.623 9.491 1.00 97.62 74 ALA A N 1
ATOM 612 C CA . ALA A 1 74 ? 6.673 -26.523 10.920 1.00 97.62 74 ALA A CA 1
ATOM 613 C C . ALA A 1 74 ? 5.720 -25.547 11.633 1.00 97.62 74 ALA A C 1
ATOM 615 O O . ALA A 1 74 ? 5.154 -25.878 12.680 1.00 97.62 74 ALA A O 1
ATOM 616 N N . THR A 1 75 ? 5.479 -24.380 11.035 1.00 90.38 75 THR A N 1
ATOM 617 C CA . THR A 1 75 ? 4.591 -23.351 11.591 1.00 90.38 75 THR A CA 1
ATOM 618 C C . THR A 1 75 ? 3.139 -23.824 11.644 1.00 90.38 75 THR A C 1
ATOM 620 O O . THR A 1 75 ? 2.488 -23.680 12.678 1.00 90.38 75 THR A O 1
ATOM 623 N N . CYS A 1 76 ? 2.636 -24.465 10.584 1.00 93.00 76 CYS A N 1
ATOM 624 C CA . CYS A 1 76 ? 1.287 -25.036 10.565 1.00 93.00 76 CYS A CA 1
ATOM 625 C C . CYS A 1 76 ? 1.087 -26.093 11.660 1.00 93.00 76 CYS A C 1
ATOM 627 O O . CYS A 1 76 ? 0.053 -26.089 12.324 1.00 93.00 76 CYS A O 1
ATOM 629 N N . LYS A 1 77 ? 2.080 -26.960 11.905 1.00 96.56 77 LYS A N 1
ATOM 630 C CA . LYS A 1 77 ? 2.014 -27.946 12.999 1.00 96.56 77 LYS A CA 1
ATOM 631 C C . LYS A 1 77 ? 1.935 -27.272 14.368 1.00 96.56 77 LYS A C 1
ATOM 633 O O . LYS A 1 77 ? 1.126 -27.673 15.199 1.00 96.56 77 LYS A O 1
ATOM 638 N N . MET A 1 78 ? 2.742 -26.236 14.601 1.00 95.44 78 MET A N 1
ATOM 639 C CA . MET A 1 78 ? 2.711 -25.480 15.858 1.00 95.44 78 MET A CA 1
ATOM 640 C C . MET A 1 78 ? 1.369 -24.762 16.067 1.00 95.44 78 MET A C 1
ATOM 642 O O . MET A 1 78 ? 0.865 -24.728 17.190 1.00 95.44 78 MET A O 1
ATOM 646 N N . ILE A 1 79 ? 0.787 -24.207 14.999 1.00 91.81 79 ILE A N 1
ATOM 647 C CA . ILE A 1 79 ? -0.541 -23.583 15.039 1.00 91.81 79 ILE A CA 1
ATOM 648 C C . ILE A 1 79 ? -1.607 -24.625 15.393 1.00 91.81 79 ILE A C 1
ATOM 650 O O . ILE A 1 79 ? -2.344 -24.391 16.345 1.00 91.81 79 ILE A O 1
ATOM 654 N N . GLY A 1 80 ? -1.619 -25.791 14.736 1.00 95.94 80 GLY A N 1
ATOM 655 C CA . GLY A 1 80 ? -2.591 -26.856 15.020 1.00 95.94 80 GLY A CA 1
ATOM 656 C C . GLY A 1 80 ? -2.572 -27.317 16.483 1.00 95.94 80 GLY A C 1
ATOM 657 O O . GLY A 1 80 ? -3.611 -27.369 17.132 1.00 95.94 80 GLY A O 1
ATOM 658 N N . VAL A 1 81 ? -1.382 -27.528 17.062 1.00 97.12 81 VAL A N 1
ATOM 659 C CA . VAL A 1 81 ? -1.248 -27.876 18.494 1.00 97.12 81 VAL A CA 1
ATOM 660 C C . VAL A 1 81 ? -1.811 -26.777 19.405 1.00 97.12 81 VAL A C 1
ATOM 662 O O . VAL A 1 81 ? -2.417 -27.059 20.441 1.00 97.12 81 VAL A O 1
ATOM 665 N N . ARG A 1 82 ? -1.610 -25.503 19.048 1.00 94.69 82 ARG A N 1
ATOM 666 C CA . ARG A 1 82 ? -2.133 -24.374 19.827 1.00 94.69 82 ARG A CA 1
ATOM 667 C C . ARG A 1 82 ? -3.648 -24.243 19.693 1.00 94.69 82 ARG A C 1
ATOM 669 O O . ARG A 1 82 ? -4.289 -23.915 20.687 1.00 94.69 82 ARG A O 1
ATOM 676 N N . GLU A 1 83 ? -4.197 -24.482 18.507 1.00 93.94 83 GLU A N 1
ATOM 677 C CA . GLU A 1 83 ? -5.640 -24.502 18.253 1.00 93.94 83 GLU A CA 1
ATOM 678 C C . GLU A 1 83 ? -6.318 -25.597 19.079 1.00 93.94 83 GLU A C 1
ATOM 680 O O . GLU A 1 83 ? -7.243 -25.294 19.828 1.00 93.94 83 GLU A O 1
ATOM 685 N N . GLU A 1 84 ? -5.793 -26.825 19.064 1.00 97.12 84 GLU A N 1
ATOM 686 C CA . GLU A 1 84 ? -6.292 -27.927 19.903 1.00 97.12 84 GLU A CA 1
ATOM 687 C C . GLU A 1 84 ? -6.259 -27.572 21.398 1.00 97.12 84 GLU A C 1
ATOM 689 O O . GLU A 1 84 ? -7.223 -27.804 22.128 1.00 97.12 84 GLU A O 1
ATOM 694 N N . ALA A 1 85 ? -5.177 -26.943 21.867 1.00 97.19 85 ALA A N 1
ATOM 695 C CA . ALA A 1 85 ? -5.065 -26.510 23.258 1.00 97.19 85 ALA A CA 1
ATOM 696 C C . ALA A 1 85 ? -6.044 -25.380 23.627 1.00 97.19 85 ALA A C 1
ATOM 698 O O . ALA A 1 85 ? -6.446 -25.275 24.788 1.00 97.19 85 ALA A O 1
ATOM 699 N N . VAL A 1 86 ? -6.399 -24.508 22.678 1.00 95.31 86 VAL A N 1
ATOM 700 C CA . VAL A 1 86 ? -7.415 -23.465 22.881 1.00 95.31 86 VAL A CA 1
ATOM 701 C C . VAL A 1 86 ? -8.803 -24.093 22.930 1.00 95.31 86 VAL A C 1
ATOM 703 O O . VAL A 1 86 ? -9.521 -23.823 23.887 1.00 95.31 86 VAL A O 1
ATOM 706 N N . VAL A 1 87 ? -9.132 -24.993 22.000 1.00 97.19 87 VAL A N 1
ATOM 707 C CA . VAL A 1 87 ? -10.411 -25.725 21.994 1.00 97.19 87 VAL A CA 1
ATOM 708 C C . VAL A 1 87 ? -10.610 -26.479 23.311 1.00 97.19 87 VAL A C 1
ATOM 710 O O . VAL A 1 87 ? -11.630 -26.300 23.970 1.00 97.19 87 VAL A O 1
ATOM 713 N N . ALA A 1 88 ? -9.597 -27.212 23.783 1.00 97.19 88 ALA A N 1
ATOM 714 C CA . ALA A 1 88 ? -9.673 -27.920 25.063 1.00 97.19 88 ALA A CA 1
ATOM 715 C C . ALA A 1 88 ? -9.894 -26.976 26.265 1.00 97.19 88 ALA A C 1
ATOM 717 O O . ALA A 1 88 ? -10.569 -27.327 27.234 1.00 97.19 88 ALA A O 1
ATOM 718 N N . LYS A 1 89 ? -9.329 -25.760 26.225 1.00 97.19 89 LYS A N 1
ATOM 719 C CA . LYS A 1 89 ? -9.560 -24.743 27.265 1.00 97.19 89 LYS A CA 1
ATOM 720 C C . LYS A 1 89 ? -10.961 -24.145 27.191 1.00 97.19 89 LYS A C 1
ATOM 722 O O . LYS A 1 89 ? -11.541 -23.878 28.241 1.00 97.19 89 LYS A O 1
ATOM 727 N N . GLU A 1 90 ? -11.479 -23.907 25.992 1.00 96.06 90 GLU A N 1
ATOM 728 C CA . GLU A 1 90 ? -12.840 -23.410 25.783 1.00 96.06 90 GLU A CA 1
ATOM 729 C C . GLU A 1 90 ? -13.873 -24.421 26.289 1.00 96.06 90 GLU A C 1
ATOM 731 O O . GLU A 1 90 ? -14.759 -24.046 27.057 1.00 96.06 90 GLU A O 1
ATOM 736 N N . GLU A 1 91 ? -13.700 -25.703 25.966 1.00 97.19 91 GLU A N 1
ATOM 737 C CA . GLU A 1 91 ? -14.547 -26.792 26.470 1.00 97.19 91 GLU A CA 1
ATOM 738 C C . GLU A 1 91 ? -14.519 -26.871 28.004 1.00 97.19 91 GLU A C 1
ATOM 740 O O . GLU A 1 91 ? -15.569 -26.825 28.644 1.00 97.19 91 GLU A O 1
ATOM 745 N N . ALA A 1 92 ? -13.333 -26.856 28.624 1.00 97.19 92 ALA A N 1
ATOM 746 C CA . ALA A 1 92 ? -13.214 -26.901 30.085 1.00 97.19 92 ALA A CA 1
ATOM 747 C C . ALA A 1 92 ? -13.874 -25.697 30.793 1.00 97.19 92 ALA A C 1
ATOM 749 O O . ALA A 1 92 ? -14.387 -25.819 31.910 1.00 97.19 92 ALA A O 1
ATOM 750 N N . L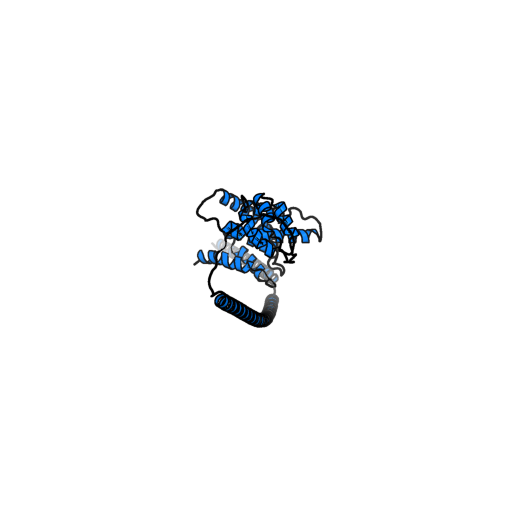EU A 1 93 ? -13.855 -24.512 30.171 1.00 96.56 93 LEU A N 1
ATOM 751 C CA . LEU A 1 93 ? -14.544 -23.333 30.701 1.00 96.56 93 LEU A CA 1
ATOM 752 C C . LEU A 1 93 ? -16.064 -23.452 30.566 1.00 96.56 93 LEU A C 1
ATOM 754 O O . LEU A 1 93 ? -16.777 -23.058 31.492 1.00 96.56 93 LEU A O 1
ATOM 758 N N . LEU A 1 94 ? -16.554 -23.995 29.449 1.00 96.50 94 LEU A N 1
ATOM 759 C CA . LEU A 1 94 ? -17.978 -24.258 29.250 1.00 96.50 94 LEU A CA 1
ATOM 760 C C . LEU A 1 94 ? -18.506 -25.253 30.286 1.00 96.50 94 LEU A C 1
ATOM 762 O O . LEU A 1 94 ? -19.529 -24.972 30.912 1.00 96.50 94 LEU A O 1
ATOM 766 N N . ASP A 1 95 ? -17.773 -26.335 30.549 1.00 96.81 95 ASP A N 1
ATOM 767 C CA . ASP A 1 95 ? -18.134 -27.319 31.576 1.00 96.81 95 ASP A CA 1
ATOM 768 C C . ASP A 1 95 ? -18.233 -26.670 32.962 1.00 96.81 95 ASP A C 1
ATOM 770 O O . ASP A 1 95 ? -19.234 -26.818 33.665 1.00 96.81 95 ASP A O 1
ATOM 774 N N . ARG A 1 96 ? -17.250 -25.842 33.334 1.00 97.06 96 ARG A N 1
ATOM 775 C CA . ARG A 1 96 ? -17.260 -25.133 34.623 1.00 97.06 96 ARG A CA 1
ATOM 776 C C . ARG A 1 96 ? -18.421 -24.139 34.749 1.00 97.06 96 ARG A C 1
ATOM 778 O O . ARG A 1 96 ? -18.976 -23.966 35.837 1.00 97.06 96 ARG A O 1
ATOM 785 N N . LEU A 1 97 ? -18.783 -23.455 33.663 1.00 96.38 97 LEU A N 1
ATOM 786 C CA . LEU A 1 97 ? -19.949 -22.565 33.641 1.00 96.38 97 LEU A CA 1
ATOM 787 C C . LEU A 1 97 ? -21.255 -23.350 33.794 1.00 96.38 97 LEU A C 1
ATOM 789 O O . LEU A 1 97 ? -22.154 -22.902 34.512 1.00 96.38 97 LEU A O 1
ATOM 793 N N . GLN A 1 98 ? -21.348 -24.517 33.157 1.00 95.38 98 GLN A N 1
ATOM 794 C CA . GLN A 1 98 ? -22.486 -25.422 33.279 1.00 95.38 98 GLN A CA 1
ATOM 795 C C . GLN A 1 98 ? -22.637 -25.914 34.729 1.00 95.38 98 GLN A C 1
ATOM 797 O O . GLN A 1 98 ? -23.717 -25.786 35.304 1.00 95.38 98 GLN A O 1
ATOM 802 N N . GLU A 1 99 ? -21.548 -26.364 35.362 1.00 96.12 99 GLU A N 1
ATOM 803 C CA . GLU A 1 99 ? -21.541 -26.799 36.767 1.00 96.12 99 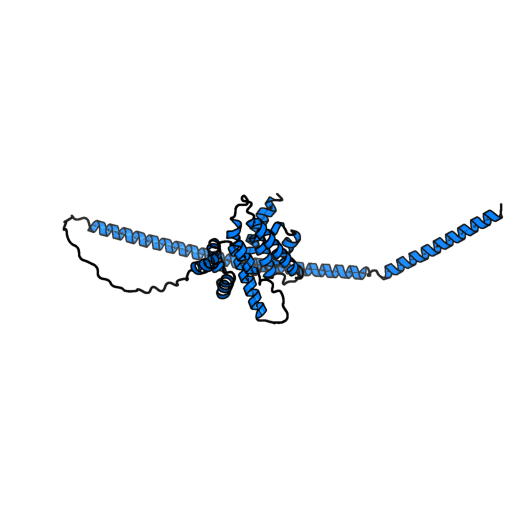GLU A CA 1
ATOM 804 C C . GLU A 1 99 ? -21.985 -25.687 37.726 1.00 96.12 99 GLU A C 1
ATOM 806 O O . GLU A 1 99 ? -22.796 -25.915 38.629 1.00 96.12 99 GLU A O 1
ATOM 811 N N . LEU A 1 100 ? -21.487 -24.460 37.528 1.00 96.12 100 LEU A N 1
ATOM 812 C CA . LEU A 1 100 ? -21.870 -23.317 38.358 1.00 96.12 100 LEU A CA 1
ATOM 813 C C . LEU A 1 100 ? -23.361 -22.995 38.202 1.00 96.12 100 LEU A C 1
ATOM 815 O O . LEU A 1 100 ? -24.054 -22.752 39.194 1.00 96.12 100 LEU A O 1
ATOM 819 N N . LYS A 1 101 ? -23.862 -23.014 36.962 1.00 96.06 101 LYS A N 1
ATOM 820 C CA . LYS A 1 101 ? -25.281 -22.808 36.660 1.00 96.06 101 LYS A CA 1
ATOM 821 C C . LYS A 1 101 ? -26.142 -23.863 37.353 1.00 96.06 101 LYS A C 1
ATOM 823 O O . LYS A 1 101 ? -27.114 -23.498 38.016 1.00 96.06 101 LYS A O 1
ATOM 828 N N . ASP A 1 102 ? -25.775 -25.136 37.254 1.00 94.94 102 ASP A N 1
ATOM 829 C CA . ASP A 1 102 ? -26.515 -26.239 37.871 1.00 94.94 102 ASP A CA 1
ATOM 830 C C . ASP A 1 102 ? -26.481 -26.156 39.407 1.00 94.94 102 ASP A C 1
ATOM 832 O O . ASP A 1 102 ? -27.509 -26.345 40.067 1.00 94.94 102 ASP A O 1
ATOM 836 N N . GLY A 1 103 ? -25.342 -25.760 39.985 1.00 95.44 103 GLY A N 1
ATOM 837 C CA . GLY A 1 103 ? -25.200 -25.490 41.417 1.00 95.44 103 GLY A CA 1
ATOM 838 C C . GLY A 1 103 ? -26.129 -24.376 41.913 1.00 95.44 103 GLY A C 1
ATOM 839 O O . GLY A 1 103 ? -26.826 -24.548 42.918 1.00 95.44 103 GLY A O 1
ATOM 840 N N . VAL A 1 104 ? -26.206 -23.255 41.187 1.00 94.00 104 VAL A N 1
ATOM 841 C CA . VAL A 1 104 ? -27.111 -22.135 41.510 1.00 94.00 104 VAL A CA 1
ATOM 842 C C . VAL A 1 104 ? -28.577 -22.548 41.372 1.00 94.00 104 VAL A C 1
ATOM 844 O O . VAL A 1 104 ? -29.379 -22.258 42.261 1.00 94.00 104 VAL A O 1
ATOM 847 N N . VAL A 1 105 ? -28.942 -23.257 40.298 1.00 94.19 105 VAL A N 1
ATOM 848 C CA . VAL A 1 105 ? -30.313 -23.760 40.097 1.00 94.19 105 VAL A CA 1
ATOM 849 C C . VAL A 1 105 ? -30.724 -24.673 41.252 1.00 94.19 105 VAL A C 1
ATOM 851 O O . VAL A 1 105 ? -31.815 -24.511 41.803 1.00 94.19 105 VAL A O 1
ATOM 854 N N . SER A 1 106 ? -29.841 -25.582 41.672 1.00 92.38 106 SER A N 1
ATOM 855 C CA . SER A 1 106 ? -30.084 -26.469 42.812 1.00 92.38 106 SER A CA 1
ATOM 856 C C . SER A 1 106 ? -30.276 -25.682 44.118 1.00 92.38 106 SER A C 1
ATOM 858 O O . SER A 1 106 ? -31.259 -25.894 44.831 1.00 92.38 106 SER A O 1
ATOM 860 N N . ALA A 1 107 ? -29.424 -24.686 44.390 1.00 91.56 107 ALA A N 1
ATOM 861 C CA . ALA A 1 107 ? -29.546 -23.825 45.570 1.00 91.56 107 ALA A CA 1
ATOM 862 C C . ALA A 1 107 ? -30.867 -23.029 45.600 1.00 91.56 107 ALA A C 1
ATOM 864 O O . ALA A 1 107 ? -31.517 -22.941 46.645 1.00 91.56 107 ALA A O 1
ATOM 865 N N . ILE A 1 108 ? -31.305 -22.491 44.454 1.00 90.88 108 ILE A N 1
ATOM 866 C CA . ILE A 1 108 ? -32.594 -21.791 44.327 1.00 90.88 108 ILE A CA 1
ATOM 867 C C . ILE A 1 108 ? -33.762 -22.751 44.585 1.00 90.88 108 ILE A C 1
ATOM 869 O O . ILE A 1 108 ? -34.719 -22.389 45.276 1.00 90.88 108 ILE A O 1
ATOM 873 N N . LEU A 1 109 ? -33.705 -23.975 44.052 1.00 88.94 109 LEU A N 1
ATOM 874 C CA . LEU A 1 109 ? -34.745 -24.984 44.270 1.00 88.94 109 LEU A CA 1
ATOM 875 C C . LEU A 1 109 ? -34.860 -25.373 45.748 1.00 88.94 109 LEU A C 1
ATOM 877 O O . LEU A 1 109 ? -35.977 -25.454 46.268 1.00 88.94 109 LEU A O 1
ATOM 881 N N . GLU A 1 110 ? -33.734 -25.552 46.437 1.00 87.56 110 GLU A N 1
ATOM 882 C CA . GLU A 1 110 ? -33.711 -25.846 47.873 1.00 87.56 110 GLU A CA 1
ATOM 883 C C . GLU A 1 110 ? -34.215 -24.663 48.716 1.00 87.56 110 GLU A C 1
ATOM 885 O O . GLU A 1 110 ? -35.063 -24.845 49.596 1.00 87.56 110 GLU A O 1
ATOM 890 N N . ALA A 1 111 ? -33.811 -23.428 48.395 1.00 84.75 111 ALA A N 1
ATOM 891 C CA . ALA A 1 111 ? -34.341 -22.228 49.048 1.00 84.75 111 ALA A CA 1
ATOM 892 C C . ALA A 1 111 ? -35.864 -22.100 48.857 1.00 84.75 111 ALA A C 1
ATOM 894 O O . ALA A 1 111 ? -36.603 -21.849 49.810 1.00 84.75 111 ALA A O 1
ATOM 895 N N . ARG A 1 112 ? -36.369 -22.364 47.645 1.00 84.50 112 ARG A N 1
ATOM 896 C CA . ARG A 1 112 ? -37.807 -22.326 47.342 1.00 84.50 112 ARG A CA 1
ATOM 897 C C . ARG A 1 112 ? -38.598 -23.395 48.095 1.00 84.50 112 ARG A C 1
ATOM 899 O O . ARG A 1 112 ? -39.722 -23.118 48.515 1.00 84.50 112 ARG A O 1
ATOM 906 N N . LYS A 1 113 ? -38.051 -24.603 48.270 1.00 85.06 113 LYS A N 1
ATOM 907 C CA . LYS A 1 113 ? -38.670 -25.638 49.120 1.00 85.06 113 LYS A CA 1
ATOM 908 C C . LYS A 1 113 ? -38.778 -25.158 50.567 1.00 85.06 113 LYS A C 1
ATOM 910 O O . LYS A 1 113 ? -39.823 -25.351 51.183 1.00 85.06 113 LYS A O 1
ATOM 915 N N . LYS A 1 114 ? -37.748 -24.475 51.075 1.00 77.88 114 LYS A N 1
ATOM 916 C CA . LYS A 1 114 ? -37.719 -23.911 52.434 1.00 77.88 114 LYS A CA 1
ATOM 917 C C . LYS A 1 114 ? -38.716 -22.758 52.634 1.00 77.88 114 LYS A C 1
ATOM 919 O O . LYS A 1 114 ? -39.233 -22.596 53.732 1.00 77.88 114 LYS A O 1
ATOM 924 N N . CYS A 1 115 ? -39.046 -22.008 51.578 1.00 63.78 115 CYS A N 1
ATOM 925 C CA . CYS A 1 115 ? -40.020 -20.905 51.607 1.00 63.78 115 CYS A CA 1
ATOM 926 C C . CYS A 1 115 ? -41.501 -21.326 51.473 1.00 63.78 115 CYS A C 1
ATOM 928 O O . CYS A 1 115 ? -42.369 -20.459 51.387 1.00 63.78 115 CYS A O 1
ATOM 930 N N . LYS A 1 116 ? -41.839 -22.625 51.455 1.00 54.25 116 LYS A N 1
ATOM 931 C CA . LYS A 1 116 ? -43.240 -23.090 51.473 1.00 54.25 116 LYS A CA 1
ATOM 932 C C . LYS A 1 116 ? -43.745 -23.349 52.904 1.00 54.25 116 LYS A C 1
ATOM 934 O O . LYS A 1 116 ? -43.918 -24.495 53.302 1.00 54.25 116 LYS A O 1
ATOM 939 N N . ALA A 1 117 ? -44.031 -22.277 53.643 1.00 39.06 117 ALA A N 1
ATOM 940 C CA . ALA A 1 117 ? -45.000 -22.211 54.752 1.00 39.06 117 ALA A CA 1
ATOM 941 C C . ALA A 1 117 ? -45.524 -20.753 54.868 1.00 39.06 117 ALA A C 1
ATOM 943 O O . ALA A 1 117 ? -44.813 -19.842 54.444 1.00 39.06 117 ALA A O 1
ATOM 944 N N . PRO A 1 118 ? -46.774 -20.516 55.317 1.00 45.62 118 PRO A N 1
ATOM 945 C CA . PRO A 1 118 ? -47.621 -19.455 54.767 1.00 45.62 118 PRO A CA 1
ATOM 946 C C . PRO A 1 118 ? -47.398 -18.041 55.326 1.00 45.62 118 PRO A C 1
ATOM 948 O O . PRO A 1 118 ? -47.041 -17.834 56.481 1.00 45.62 118 PRO A O 1
ATOM 951 N N . THR A 1 119 ? -47.706 -17.092 54.441 1.00 45.81 119 THR A N 1
ATOM 952 C CA . THR A 1 119 ? -47.804 -15.632 54.541 1.00 45.81 119 THR A CA 1
ATOM 953 C C . THR A 1 119 ? -48.340 -15.082 55.867 1.00 45.81 119 THR A C 1
ATOM 955 O O . THR A 1 119 ? -49.430 -15.460 56.291 1.00 45.81 119 THR A O 1
ATOM 958 N N . GLN A 1 120 ? -47.670 -14.055 56.406 1.00 39.16 120 GLN A N 1
ATOM 959 C CA . GLN A 1 120 ? -48.341 -12.952 57.099 1.00 39.16 120 GLN A CA 1
ATOM 960 C C . GLN A 1 120 ? -47.795 -11.593 56.642 1.00 39.16 120 GLN A C 1
ATOM 962 O O . GLN A 1 120 ? -46.604 -11.404 56.414 1.00 39.16 120 GLN A O 1
ATOM 967 N N . VAL A 1 121 ? -48.758 -10.699 56.455 1.00 45.84 121 VAL A N 1
ATOM 968 C CA . VAL A 1 121 ? -48.721 -9.325 55.956 1.00 45.84 121 VAL A CA 1
ATOM 969 C C . VAL A 1 121 ? -48.418 -8.372 57.111 1.00 45.84 121 VAL A C 1
ATOM 971 O O . VAL A 1 121 ? -49.134 -8.468 58.097 1.00 45.84 121 VAL A O 1
ATOM 974 N N . LEU A 1 122 ? -47.471 -7.437 56.960 1.00 38.06 122 LEU A N 1
ATOM 975 C CA . LEU A 1 122 ? -47.383 -6.119 57.636 1.00 38.06 122 LEU A CA 1
ATOM 976 C C . LEU A 1 122 ? -46.460 -5.246 56.756 1.00 38.06 122 LEU A C 1
ATOM 978 O O . LEU A 1 122 ? -45.324 -5.636 56.511 1.00 38.06 122 LEU A O 1
ATOM 982 N N . ASP A 1 123 ? -46.955 -4.291 55.966 1.00 30.47 123 ASP A N 1
ATOM 983 C CA . ASP A 1 123 ? -47.382 -2.911 56.286 1.00 30.47 123 ASP A CA 1
ATOM 984 C C . ASP A 1 123 ? -46.306 -2.035 56.968 1.00 30.47 123 ASP A C 1
ATOM 986 O O . ASP A 1 123 ? -45.933 -2.299 58.109 1.00 30.47 123 ASP A O 1
ATOM 990 N N . ARG A 1 124 ? -45.964 -0.933 56.264 1.00 38.31 124 ARG A N 1
ATOM 991 C CA . ARG A 1 124 ? -45.397 0.356 56.734 1.00 38.31 124 ARG A CA 1
ATOM 992 C C . ARG A 1 124 ? -43.925 0.367 57.221 1.00 38.31 124 ARG A C 1
ATOM 994 O O . ARG A 1 124 ? -43.495 -0.544 57.903 1.00 38.31 124 ARG A O 1
ATOM 1001 N N . THR A 1 125 ? -43.053 1.357 56.975 1.00 31.78 125 THR A N 1
ATOM 1002 C CA . THR A 1 125 ? -43.125 2.757 56.491 1.00 31.78 125 THR A CA 1
ATOM 1003 C C . THR A 1 125 ? -41.704 3.201 56.073 1.00 31.78 125 THR A C 1
ATOM 1005 O O . THR A 1 125 ? -40.727 2.575 56.477 1.00 31.78 125 THR A O 1
ATOM 1008 N N . ASP A 1 126 ? -41.624 4.290 55.312 1.00 36.88 126 ASP A N 1
ATOM 1009 C CA . ASP A 1 126 ? -40.452 5.067 54.872 1.00 36.88 126 ASP A CA 1
ATOM 1010 C C . ASP A 1 126 ? -39.358 5.338 55.930 1.00 36.88 126 ASP A C 1
ATOM 1012 O O . ASP A 1 126 ? -39.670 5.422 57.116 1.00 36.88 126 ASP A O 1
ATOM 1016 N N . ILE A 1 127 ? -38.108 5.560 55.474 1.00 37.62 127 ILE A N 1
ATOM 1017 C CA . ILE A 1 127 ? -37.219 6.703 55.814 1.00 37.62 127 ILE A CA 1
ATOM 1018 C C . ILE A 1 127 ? -35.925 6.652 54.958 1.00 37.62 127 ILE A C 1
ATOM 1020 O O . ILE A 1 127 ? -35.140 5.713 55.034 1.00 37.62 127 ILE A O 1
ATOM 1024 N N . SER A 1 128 ? -35.793 7.696 54.137 1.00 35.75 128 SER A N 1
ATOM 1025 C CA . SER A 1 128 ? -34.650 8.557 53.778 1.00 35.75 128 SER A CA 1
ATOM 1026 C C . SER A 1 128 ? -33.200 8.058 53.645 1.00 35.75 128 SER A C 1
ATOM 1028 O O . SER A 1 128 ? -32.615 7.480 54.555 1.00 35.75 128 SER A O 1
ATOM 1030 N N . ASP A 1 129 ? -32.627 8.497 52.517 1.00 34.12 129 ASP A N 1
ATOM 1031 C CA . ASP A 1 129 ? -31.238 8.872 52.210 1.00 34.12 129 ASP A CA 1
ATOM 1032 C C . ASP A 1 129 ? -30.251 9.028 53.385 1.00 34.12 129 ASP A C 1
ATOM 1034 O O . ASP A 1 129 ? -30.437 9.892 54.241 1.00 34.12 129 ASP A O 1
ATOM 1038 N N . ASP A 1 130 ? -29.105 8.336 53.292 1.00 30.66 130 ASP A N 1
ATOM 1039 C CA . ASP A 1 130 ? -27.795 8.983 53.447 1.00 30.66 130 ASP A CA 1
ATOM 1040 C C . ASP A 1 130 ? -26.681 8.229 52.687 1.00 30.66 130 ASP A C 1
ATOM 1042 O O . ASP A 1 130 ? -26.726 7.012 52.491 1.00 30.66 130 ASP A O 1
ATOM 1046 N N . LYS A 1 131 ? -25.698 8.995 52.211 1.00 40.16 131 LYS A N 1
ATOM 1047 C CA . LYS A 1 131 ? -24.598 8.617 51.312 1.00 40.16 131 LYS A CA 1
ATOM 1048 C C . LYS A 1 131 ? -23.428 7.943 52.041 1.00 40.16 131 LYS A C 1
ATOM 1050 O O . LYS A 1 131 ? -22.980 8.436 53.065 1.00 40.16 131 LYS A O 1
ATOM 1055 N N . SER A 1 132 ? -22.814 6.951 51.394 1.00 32.47 132 SER A N 1
ATOM 1056 C CA . SER A 1 132 ? -21.363 6.660 51.418 1.00 32.47 132 SER A CA 1
ATOM 1057 C C . SER A 1 132 ? -21.120 5.637 50.297 1.00 32.47 132 SER A C 1
ATOM 1059 O O . SER A 1 132 ? -21.805 4.625 50.259 1.00 32.47 132 SER A O 1
ATOM 1061 N N . GLY A 1 133 ? -20.302 5.847 49.267 1.00 33.50 133 GLY A N 1
ATOM 1062 C CA . GLY A 1 133 ? -18.957 6.392 49.329 1.00 33.50 133 GLY A CA 1
ATOM 1063 C C . GLY A 1 133 ? -18.022 5.288 49.807 1.00 33.50 133 GLY A C 1
ATOM 1064 O O . GLY A 1 133 ? -17.689 5.292 50.984 1.00 33.50 133 GLY A O 1
ATOM 1065 N N . ASP A 1 134 ? -17.682 4.332 48.935 1.00 30.00 134 ASP A N 1
ATOM 1066 C CA . ASP A 1 134 ? -16.355 3.718 48.971 1.00 30.00 134 ASP A CA 1
ATOM 1067 C C . ASP A 1 134 ? -15.986 3.062 47.635 1.00 30.00 134 ASP A C 1
ATOM 1069 O O . ASP A 1 134 ? -16.711 2.243 47.064 1.00 30.00 134 ASP A O 1
ATOM 1073 N N . GLU A 1 135 ? -14.841 3.507 47.134 1.00 32.72 135 GLU A N 1
ATOM 1074 C CA . GLU A 1 135 ? -14.176 3.083 45.916 1.00 32.72 135 GLU A CA 1
ATOM 1075 C C . GLU A 1 135 ? -13.497 1.733 46.163 1.00 32.72 135 GLU A C 1
ATOM 1077 O O . GLU A 1 135 ? -12.513 1.637 46.894 1.00 32.72 135 GLU A O 1
ATOM 1082 N N . ALA A 1 136 ? -13.971 0.677 45.504 1.00 35.38 136 ALA A N 1
ATOM 1083 C CA . ALA A 1 136 ? -13.177 -0.529 45.327 1.00 35.38 136 ALA A CA 1
ATOM 1084 C C . ALA A 1 136 ? -12.439 -0.416 43.989 1.00 35.38 136 ALA A C 1
ATOM 1086 O O . ALA A 1 136 ? -13.000 -0.677 42.925 1.00 35.38 136 ALA A O 1
ATOM 1087 N N . GLN A 1 137 ? -11.174 0.004 44.063 1.00 37.81 137 GLN A N 1
ATOM 1088 C CA . GLN A 1 137 ? -10.203 -0.115 42.981 1.00 37.81 137 GLN A CA 1
ATOM 1089 C C . GLN A 1 137 ? -10.109 -1.579 42.534 1.00 37.81 137 GLN A C 1
ATOM 1091 O O . GLN A 1 137 ? -9.397 -2.388 43.127 1.00 37.81 137 GLN A O 1
ATOM 1096 N N . ALA A 1 138 ? -10.806 -1.907 41.452 1.00 32.84 138 ALA A N 1
ATOM 1097 C CA . ALA A 1 138 ? -10.429 -3.002 40.581 1.00 32.84 138 ALA A CA 1
ATOM 1098 C C . ALA A 1 138 ? -9.554 -2.396 39.481 1.00 32.84 138 ALA A C 1
ATOM 1100 O O . ALA A 1 138 ? -10.030 -1.652 38.627 1.00 32.84 138 ALA A O 1
ATOM 1101 N N . GLN A 1 139 ? -8.252 -2.665 39.559 1.00 43.78 139 GLN A N 1
ATOM 1102 C CA . GLN A 1 139 ? -7.324 -2.428 38.463 1.00 43.78 139 GLN A CA 1
ATOM 1103 C C . GLN A 1 139 ? -7.731 -3.327 37.294 1.00 43.78 139 GLN A C 1
ATOM 1105 O O . GLN A 1 139 ? -7.342 -4.491 37.236 1.00 43.78 139 GLN A O 1
ATOM 1110 N N . ASP A 1 140 ? -8.531 -2.779 36.388 1.00 30.19 140 ASP A N 1
ATOM 1111 C CA . ASP A 1 140 ? -8.678 -3.289 35.034 1.00 30.19 140 ASP A CA 1
ATOM 1112 C C . ASP A 1 140 ? -7.912 -2.348 34.103 1.00 30.19 140 ASP A C 1
ATOM 1114 O O . ASP A 1 140 ? -7.956 -1.123 34.251 1.00 30.19 140 ASP A O 1
ATOM 1118 N N . GLY A 1 141 ? -7.118 -2.922 33.206 1.00 38.72 141 GLY A N 1
ATOM 1119 C CA . GLY A 1 141 ? -6.284 -2.181 32.269 1.00 38.72 141 GLY A CA 1
ATOM 1120 C C . GLY A 1 141 ? -7.156 -1.461 31.253 1.00 38.72 141 GLY A C 1
ATOM 1121 O O . GLY A 1 141 ? -7.391 -1.975 30.164 1.00 38.72 141 GLY A O 1
ATOM 1122 N N . GLU A 1 142 ? -7.628 -0.269 31.608 1.00 36.62 142 GLU A N 1
ATOM 1123 C CA . GLU A 1 142 ? -8.421 0.591 30.742 1.00 36.62 142 GLU A CA 1
ATOM 1124 C C . GLU A 1 142 ? -7.577 1.008 29.529 1.00 36.62 142 GLU A C 1
ATOM 1126 O O . GLU A 1 142 ? -6.735 1.913 29.576 1.00 36.62 142 GLU A O 1
ATOM 1131 N N . VAL A 1 143 ? -7.796 0.322 28.408 1.00 50.34 143 VAL A N 1
ATOM 1132 C CA . VAL A 1 143 ? -7.423 0.815 27.086 1.00 50.34 143 VAL A CA 1
ATOM 1133 C C . VAL A 1 143 ? -8.229 2.092 26.875 1.00 50.34 143 VAL A C 1
ATOM 1135 O O . VAL A 1 143 ? -9.404 2.041 26.522 1.00 50.34 143 VAL A O 1
ATOM 1138 N N . LYS A 1 144 ? -7.618 3.251 27.138 1.00 62.12 144 LYS A N 1
ATOM 1139 C CA . LYS A 1 144 ? -8.214 4.554 26.826 1.00 62.12 144 LYS A CA 1
ATOM 1140 C C . LYS A 1 144 ? -8.601 4.564 25.347 1.00 62.12 144 LYS A C 1
ATOM 1142 O O . LYS A 1 144 ? -7.723 4.615 24.489 1.00 62.12 144 LYS A O 1
ATOM 1147 N N . SER A 1 145 ? -9.901 4.501 25.067 1.00 74.56 145 SER A N 1
ATOM 1148 C CA . SER A 1 145 ? -10.455 4.615 23.716 1.00 74.56 145 SER A CA 1
ATOM 1149 C C . SER A 1 145 ? -9.940 5.905 23.070 1.00 74.56 145 SER A C 1
ATOM 1151 O O . SER A 1 145 ? -10.191 6.994 23.586 1.00 74.56 145 SER A O 1
ATOM 1153 N N . LEU A 1 146 ? -9.237 5.797 21.941 1.00 84.81 146 LEU A N 1
ATOM 1154 C CA . LEU A 1 146 ? -8.634 6.934 21.228 1.00 84.81 146 LEU A CA 1
ATOM 1155 C C . LEU A 1 146 ? -9.632 7.603 20.266 1.00 84.81 146 LEU A C 1
ATOM 1157 O O . LEU A 1 146 ? -9.439 8.741 19.829 1.00 84.81 146 LEU A O 1
ATOM 1161 N N . LEU A 1 147 ? -10.742 6.915 19.999 1.00 86.94 147 LEU A N 1
ATOM 1162 C CA . LEU A 1 147 ? -11.843 7.333 19.141 1.00 86.94 147 LEU A CA 1
ATOM 1163 C C . LEU A 1 147 ? -12.355 8.769 19.377 1.00 86.94 147 LEU A C 1
ATOM 1165 O O . LEU A 1 147 ? -12.530 9.470 18.381 1.00 86.94 147 LEU A O 1
ATOM 1169 N N . PRO A 1 148 ? -12.584 9.265 20.615 1.00 90.81 148 PRO A N 1
ATOM 1170 C CA . PRO A 1 148 ? -13.105 10.620 20.816 1.00 90.81 148 PRO A CA 1
ATOM 1171 C C . PRO A 1 148 ? -12.149 11.702 20.303 1.00 90.81 148 PRO A C 1
ATOM 1173 O O . PRO A 1 148 ? -12.583 12.679 19.697 1.00 90.81 148 PRO A O 1
ATOM 1176 N N . GLN A 1 149 ? -10.842 11.508 20.502 1.00 91.75 149 GLN A N 1
ATOM 1177 C CA . GLN A 1 149 ? -9.819 12.447 20.049 1.00 91.75 149 GLN A CA 1
ATOM 1178 C C . GLN A 1 149 ? -9.663 12.406 18.526 1.00 91.75 149 GLN A C 1
ATOM 1180 O O . GLN A 1 149 ? -9.637 13.454 17.884 1.00 91.75 149 GLN A O 1
ATOM 1185 N N . LEU A 1 150 ? -9.624 11.205 17.937 1.00 92.12 150 LEU A N 1
ATOM 1186 C CA . LEU A 1 150 ? -9.589 11.028 16.481 1.00 92.12 150 LEU A CA 1
ATOM 1187 C C . LEU A 1 150 ? -10.811 11.653 15.806 1.00 92.12 150 LEU A C 1
ATOM 1189 O O . LEU A 1 150 ? -10.680 12.312 14.776 1.00 92.12 150 LEU A O 1
ATOM 1193 N N . LYS A 1 151 ? -11.993 11.478 16.403 1.00 93.69 151 LYS A N 1
ATOM 1194 C CA . LYS A 1 151 ? -13.241 12.056 15.908 1.00 93.69 151 LYS A CA 1
ATOM 1195 C C . LYS A 1 151 ? -13.198 13.581 15.929 1.00 93.69 151 LYS A C 1
ATOM 1197 O O . LYS A 1 151 ? -13.516 14.187 14.912 1.00 93.69 151 LYS A O 1
ATOM 1202 N N . ALA A 1 152 ? -12.732 14.184 17.023 1.00 94.44 152 ALA A N 1
ATOM 1203 C CA . ALA A 1 152 ? -12.574 15.634 17.112 1.00 94.44 152 ALA A CA 1
ATOM 1204 C C . ALA A 1 152 ? -11.625 16.181 16.028 1.00 94.44 152 ALA A C 1
ATOM 1206 O O . ALA A 1 152 ? -11.955 17.166 15.372 1.00 94.44 152 ALA A O 1
ATOM 1207 N N . LEU A 1 153 ? -10.488 15.514 15.789 1.00 94.31 153 LEU A N 1
ATOM 1208 C CA . LEU A 1 153 ? -9.538 15.898 14.735 1.00 94.31 153 LEU A CA 1
ATOM 1209 C C . LEU A 1 153 ? -10.159 15.792 13.330 1.00 94.31 153 LEU A C 1
ATOM 1211 O O . LEU A 1 153 ? -9.990 16.693 12.511 1.00 94.31 153 LEU A O 1
ATOM 1215 N N . CYS A 1 154 ? -10.924 14.728 13.065 1.00 94.38 154 CYS A N 1
ATOM 1216 C CA . CYS A 1 154 ? -11.626 14.533 11.793 1.00 94.38 154 CYS A CA 1
ATOM 1217 C C . CYS A 1 154 ? -12.726 15.587 11.573 1.00 94.38 154 CYS A C 1
ATOM 1219 O O . CYS A 1 154 ? -12.817 16.168 10.494 1.00 94.38 154 CYS A O 1
ATOM 1221 N N . GLU A 1 155 ? -13.543 15.874 12.590 1.00 94.50 155 GLU A N 1
ATOM 1222 C CA . GLU A 1 155 ? -14.615 16.883 12.535 1.00 94.50 155 GLU A CA 1
ATOM 1223 C C . GLU A 1 155 ? -14.073 18.299 12.303 1.00 94.50 155 GLU A C 1
ATOM 1225 O O . GLU A 1 155 ? -14.685 19.099 11.587 1.00 94.50 155 GLU A O 1
ATOM 1230 N N . GLN A 1 156 ? -12.915 18.600 12.895 1.00 94.69 156 GLN A N 1
ATOM 1231 C CA . GLN A 1 156 ? -12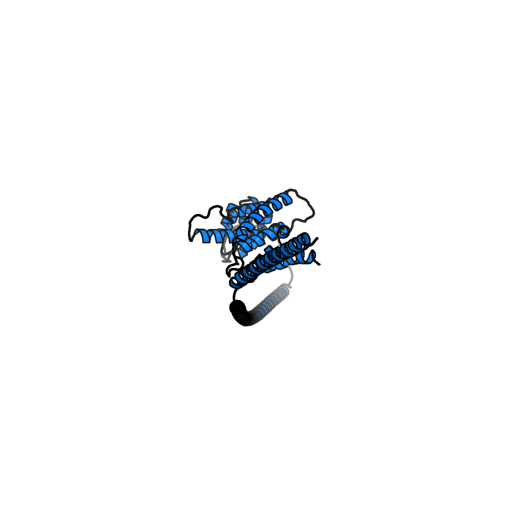.213 19.873 12.736 1.00 94.69 156 GLN A CA 1
ATOM 1232 C C . GLN A 1 156 ? -11.455 19.984 11.409 1.00 94.69 156 GLN A C 1
ATOM 1234 O O . GLN A 1 156 ? -10.988 21.076 11.094 1.00 94.69 156 GLN A O 1
ATOM 1239 N N . MET A 1 157 ? -11.355 18.898 10.631 1.00 94.19 157 MET A N 1
ATOM 1240 C CA . MET A 1 157 ? -10.492 18.812 9.447 1.00 94.19 157 MET A CA 1
ATOM 1241 C C . MET A 1 157 ? -9.027 19.175 9.775 1.00 94.19 157 MET A C 1
ATOM 1243 O O . MET A 1 157 ? -8.339 19.808 8.978 1.00 94.19 157 MET A O 1
ATOM 1247 N N . ASP A 1 158 ? -8.544 18.804 10.970 1.00 94.06 158 ASP A N 1
ATOM 1248 C CA . ASP A 1 158 ? -7.179 19.107 11.418 1.00 94.06 158 ASP A CA 1
ATOM 1249 C C . ASP A 1 158 ? -6.183 18.057 10.910 1.00 94.06 158 ASP A C 1
ATOM 1251 O O . ASP A 1 158 ? -5.777 17.129 11.616 1.00 94.06 158 ASP A O 1
ATOM 1255 N N . THR A 1 159 ? -5.773 18.231 9.657 1.00 92.88 159 THR A N 1
ATOM 1256 C CA . THR A 1 159 ? -4.779 17.408 8.960 1.00 92.88 159 THR A CA 1
ATOM 1257 C C . THR A 1 159 ? -3.470 17.275 9.749 1.00 92.88 159 THR A C 1
ATOM 1259 O O . THR A 1 159 ? -2.943 16.176 9.943 1.00 92.88 159 THR A O 1
ATOM 1262 N N . LYS A 1 160 ? -2.940 18.396 10.255 1.00 92.12 160 LYS A N 1
ATOM 1263 C CA . LYS A 1 160 ? -1.635 18.431 10.936 1.00 92.12 160 LYS A CA 1
ATOM 1264 C C . LYS A 1 160 ? -1.711 17.769 12.308 1.00 92.12 160 LYS A C 1
ATOM 1266 O O . LYS A 1 160 ? -0.813 17.003 12.668 1.00 92.12 160 LYS A O 1
ATOM 1271 N N . GLY A 1 161 ? -2.780 18.028 13.058 1.00 92.94 161 GLY A N 1
ATOM 1272 C CA . GLY A 1 161 ? -3.051 17.371 14.332 1.00 92.94 161 GLY A CA 1
ATOM 1273 C C . GLY A 1 161 ? -3.254 15.867 14.176 1.00 92.94 161 GLY A C 1
ATOM 1274 O O . GLY A 1 161 ? -2.716 15.100 14.976 1.00 92.94 161 GLY A O 1
ATOM 1275 N N . LEU A 1 162 ? -3.937 15.431 13.113 1.00 93.00 162 LEU A N 1
ATOM 1276 C CA . LEU A 1 162 ? -4.154 14.015 12.815 1.00 93.00 162 LEU A CA 1
ATOM 1277 C C . LEU A 1 162 ? -2.843 13.275 12.525 1.00 93.00 162 LEU A C 1
ATOM 1279 O O . LEU A 1 162 ? -2.558 12.254 13.156 1.00 93.00 162 LEU A O 1
ATOM 1283 N N . LEU A 1 163 ? -2.004 13.810 11.634 1.00 91.94 163 LEU A N 1
ATOM 1284 C CA . LEU A 1 163 ? -0.691 13.227 11.336 1.00 91.94 163 LEU A CA 1
ATOM 1285 C C . LEU A 1 163 ? 0.215 13.205 12.573 1.00 91.94 163 LEU A C 1
ATOM 1287 O O . LEU A 1 163 ? 0.876 12.199 12.844 1.00 91.94 163 LEU A O 1
ATOM 1291 N N . LYS A 1 164 ? 0.208 14.283 13.367 1.00 92.12 164 LYS A N 1
ATOM 1292 C CA . LYS A 1 164 ? 0.958 14.350 14.625 1.00 92.12 164 LYS A CA 1
ATOM 1293 C C . LYS A 1 164 ? 0.494 13.269 15.601 1.00 92.12 164 LYS A C 1
ATOM 1295 O O . LYS A 1 164 ? 1.332 12.515 16.094 1.00 92.12 164 LYS A O 1
ATOM 1300 N N . PHE A 1 165 ? -0.813 13.136 15.814 1.00 92.44 165 PHE A N 1
ATOM 1301 C CA . PHE A 1 165 ? -1.390 12.125 16.698 1.00 92.44 165 PHE A CA 1
ATOM 1302 C C . PHE A 1 165 ? -0.987 10.703 16.288 1.00 92.44 165 PHE A C 1
ATOM 1304 O O . PHE A 1 165 ? -0.565 9.899 17.124 1.00 92.44 165 PHE A O 1
ATOM 1311 N N . LEU A 1 166 ? -1.061 10.389 14.993 1.00 91.00 166 LEU A N 1
ATOM 1312 C CA . LEU A 1 166 ? -0.650 9.085 14.475 1.00 91.00 166 LEU A CA 1
ATOM 1313 C C . LEU A 1 166 ? 0.858 8.849 14.656 1.00 91.00 166 LEU A C 1
ATOM 1315 O O . LEU A 1 166 ? 1.269 7.760 15.062 1.00 91.00 166 LEU A O 1
ATOM 1319 N N . SER A 1 167 ? 1.683 9.875 14.435 1.00 89.25 167 SER A N 1
ATOM 1320 C CA . SER A 1 167 ? 3.137 9.785 14.614 1.00 89.25 167 SER A CA 1
ATOM 1321 C C . SER A 1 167 ? 3.549 9.553 16.078 1.00 89.25 167 SER A C 1
ATOM 1323 O O . SER A 1 167 ? 4.449 8.751 16.350 1.00 89.25 167 SER A O 1
ATOM 1325 N N . GLU A 1 168 ? 2.856 10.183 17.034 1.00 90.25 168 GLU A N 1
ATOM 1326 C CA . GLU A 1 168 ? 3.063 9.999 18.479 1.00 90.25 168 GLU A CA 1
ATOM 1327 C C . GLU A 1 168 ? 2.690 8.577 18.918 1.00 90.25 168 GLU A C 1
ATOM 1329 O O . GLU A 1 168 ? 3.347 7.984 19.776 1.00 90.25 168 GLU A O 1
ATOM 1334 N N . ASN A 1 169 ? 1.703 7.979 18.249 1.00 88.12 169 ASN A N 1
ATOM 1335 C CA . ASN A 1 169 ? 1.214 6.635 18.526 1.00 88.12 169 ASN A CA 1
ATOM 1336 C C . ASN A 1 169 ? 1.755 5.559 17.566 1.00 88.12 169 ASN A C 1
ATOM 1338 O O . ASN A 1 169 ? 1.148 4.497 17.412 1.00 88.12 169 ASN A O 1
ATOM 1342 N N . LYS A 1 170 ? 2.929 5.776 16.960 1.00 86.69 170 LYS A N 1
ATOM 1343 C CA . LYS A 1 170 ? 3.512 4.901 15.923 1.00 86.69 170 LYS A CA 1
ATOM 1344 C C . LYS A 1 170 ? 3.560 3.396 16.241 1.00 86.69 170 LYS A C 1
ATOM 1346 O O . LYS A 1 170 ? 3.517 2.577 15.329 1.00 86.69 170 LYS A O 1
ATOM 1351 N N . LYS A 1 171 ? 3.649 3.014 17.522 1.00 86.44 171 LYS A N 1
ATOM 1352 C CA . LYS A 1 171 ? 3.672 1.604 17.968 1.00 86.44 171 LYS A CA 1
ATOM 1353 C C . LYS A 1 171 ? 2.305 0.912 17.877 1.00 86.44 171 LYS A C 1
ATOM 1355 O O . LYS A 1 171 ? 2.259 -0.307 17.793 1.00 86.44 171 LYS A O 1
ATOM 1360 N N . ASN A 1 172 ? 1.221 1.687 17.870 1.00 85.06 172 ASN A N 1
ATOM 1361 C CA . ASN A 1 172 ? -0.163 1.213 17.938 1.00 85.06 172 ASN A CA 1
ATOM 1362 C C . ASN A 1 172 ? -0.949 1.502 16.647 1.00 85.06 172 ASN A C 1
ATOM 1364 O O . ASN A 1 172 ? -2.176 1.430 16.652 1.00 85.06 172 ASN A O 1
ATOM 136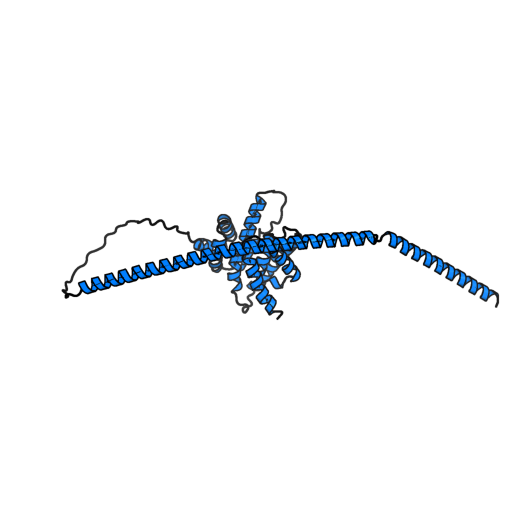8 N N . LEU A 1 173 ? -0.270 1.837 15.540 1.00 83.06 173 LEU A N 1
ATOM 1369 C CA . LEU A 1 173 ? -0.915 2.244 14.283 1.00 83.06 173 LEU A CA 1
ATOM 1370 C C . LEU A 1 173 ? -1.913 1.211 13.745 1.00 83.06 173 LEU A C 1
ATOM 1372 O O . LEU A 1 173 ? -2.948 1.592 13.211 1.00 83.06 173 LEU A O 1
ATOM 1376 N N . THR A 1 174 ? -1.643 -0.084 13.915 1.00 77.38 174 THR A N 1
ATOM 1377 C CA . THR A 1 174 ? -2.545 -1.164 13.480 1.00 77.38 174 THR A CA 1
ATOM 1378 C C . THR A 1 174 ? -3.862 -1.176 14.259 1.00 77.38 174 THR A C 1
ATOM 1380 O O . THR A 1 174 ? -4.922 -1.394 13.676 1.00 77.38 174 THR A O 1
ATOM 1383 N N . THR A 1 175 ? -3.815 -0.904 15.565 1.00 84.12 175 THR A N 1
ATOM 1384 C CA . THR A 1 175 ? -5.005 -0.765 16.417 1.00 84.12 175 THR A CA 1
ATOM 1385 C C . THR A 1 175 ? -5.743 0.534 16.101 1.00 84.12 175 THR A C 1
ATOM 1387 O O . THR A 1 175 ? -6.959 0.526 15.920 1.00 84.12 175 THR A O 1
ATOM 1390 N N . ILE A 1 176 ? -4.998 1.633 15.946 1.00 87.19 176 ILE A N 1
ATOM 1391 C CA . ILE A 1 176 ? -5.548 2.961 15.653 1.00 87.19 176 ILE A CA 1
ATOM 1392 C C . ILE A 1 176 ? -6.222 3.010 14.284 1.00 87.19 176 ILE A C 1
ATOM 1394 O O . ILE A 1 176 ? -7.250 3.661 14.164 1.00 87.19 176 ILE A O 1
ATOM 1398 N N . SER A 1 177 ? -5.715 2.293 13.277 1.00 86.44 177 SER A N 1
ATOM 1399 C CA . SER A 1 177 ? -6.295 2.257 11.924 1.00 86.44 177 SER A CA 1
ATOM 1400 C C . SER A 1 177 ? -7.792 1.896 11.926 1.00 86.44 177 SER A C 1
ATOM 1402 O O . SER A 1 177 ? -8.598 2.512 11.221 1.00 86.44 177 SER A O 1
ATOM 1404 N N . LYS A 1 178 ? -8.207 0.965 12.799 1.00 87.50 178 LYS A N 1
ATOM 1405 C CA . LYS A 1 178 ? -9.617 0.561 12.938 1.00 87.50 178 LYS A CA 1
ATOM 1406 C C . LYS A 1 178 ? -10.485 1.679 13.519 1.00 87.50 178 LYS A C 1
ATOM 1408 O O . LYS A 1 178 ? -11.555 1.960 12.987 1.00 87.50 178 LYS A O 1
ATOM 1413 N N . GLU A 1 179 ? -10.024 2.329 14.586 1.00 90.31 179 GLU A N 1
ATOM 1414 C CA . GLU A 1 179 ? -10.736 3.460 15.200 1.00 90.31 179 GLU A CA 1
ATOM 1415 C C . GLU A 1 179 ? -10.736 4.692 14.286 1.00 90.31 179 GLU A C 1
ATOM 1417 O O . GLU A 1 179 ? -11.750 5.377 14.166 1.00 90.31 179 GLU A O 1
ATOM 1422 N N . LEU A 1 180 ? -9.634 4.930 13.574 1.00 91.81 180 LEU A N 1
ATOM 1423 C CA . LEU A 1 180 ? -9.484 5.994 12.588 1.00 91.81 180 LEU A CA 1
ATOM 1424 C C . LEU A 1 180 ? -10.494 5.839 11.447 1.00 91.81 180 LEU A C 1
ATOM 1426 O O . LEU A 1 180 ? -11.145 6.811 11.080 1.00 91.81 180 LEU A O 1
ATOM 1430 N N . SER A 1 181 ? -10.701 4.614 10.952 1.00 90.38 181 SER A N 1
ATOM 1431 C CA . SER A 1 181 ? -11.720 4.319 9.932 1.00 90.38 181 SER A CA 1
ATOM 1432 C C . SER A 1 181 ? -13.130 4.720 10.390 1.00 90.38 181 SER A C 1
ATOM 1434 O O . SER A 1 181 ? -13.957 5.162 9.595 1.00 90.38 181 SER A O 1
ATOM 1436 N N . ILE A 1 182 ? -13.429 4.577 11.686 1.00 90.44 182 ILE A N 1
ATOM 1437 C CA . ILE A 1 182 ? -14.713 4.992 12.266 1.00 90.44 182 ILE A CA 1
ATOM 1438 C C . ILE A 1 182 ? -14.755 6.519 12.419 1.00 90.44 182 ILE A C 1
ATOM 1440 O O . ILE A 1 182 ? -15.751 7.142 12.052 1.00 90.44 182 ILE A O 1
ATOM 1444 N N . ALA A 1 183 ? -13.679 7.127 12.922 1.00 92.62 183 ALA A N 1
ATOM 1445 C CA . ALA A 1 183 ? -13.575 8.568 13.141 1.00 92.62 183 ALA A CA 1
ATOM 1446 C C . ALA A 1 183 ? -13.684 9.383 11.842 1.00 92.62 183 ALA A C 1
ATOM 1448 O O . ALA A 1 183 ? -14.386 10.395 11.823 1.00 92.62 183 ALA A O 1
ATOM 1449 N N . LEU A 1 184 ? -13.080 8.906 10.748 1.00 92.19 184 LEU A N 1
ATOM 1450 C CA . LEU A 1 184 ? -13.091 9.558 9.433 1.00 92.19 184 LEU A CA 1
ATOM 1451 C C . LEU A 1 184 ? -14.503 9.791 8.881 1.00 92.19 184 LEU A C 1
ATOM 1453 O O . LEU A 1 184 ? -14.715 10.747 8.144 1.00 92.19 184 LEU A O 1
ATOM 1457 N N . LYS A 1 185 ? -15.496 8.990 9.291 1.00 90.81 185 LYS A N 1
ATOM 1458 C CA . LYS A 1 185 ? -16.911 9.202 8.927 1.00 90.81 185 LYS A CA 1
ATOM 1459 C C . LYS A 1 185 ? -17.508 10.489 9.504 1.00 90.81 185 LYS A C 1
ATOM 1461 O O . LYS A 1 185 ? -18.581 10.898 9.080 1.00 90.81 185 LYS A O 1
ATOM 1466 N N . SER A 1 186 ? -16.847 11.088 10.493 1.00 90.25 186 SER A N 1
ATOM 1467 C CA . SER A 1 186 ? -17.268 12.347 11.119 1.00 90.25 186 SER A CA 1
ATOM 1468 C C . SER A 1 186 ? -16.625 13.571 10.451 1.00 90.25 186 SER A C 1
ATOM 1470 O O . SER A 1 186 ? -17.011 14.698 10.752 1.00 90.25 186 SER A O 1
ATOM 1472 N N . ALA A 1 187 ? -15.657 13.373 9.547 1.00 91.75 187 ALA A N 1
ATOM 1473 C CA . ALA A 1 187 ? -15.082 14.460 8.765 1.00 91.75 187 ALA A CA 1
ATOM 1474 C C . ALA A 1 187 ? -16.089 14.981 7.734 1.00 91.75 187 ALA A C 1
ATOM 1476 O O . ALA A 1 187 ? -16.831 14.210 7.126 1.00 91.75 187 ALA A O 1
ATOM 1477 N N . LYS A 1 188 ? -16.085 16.300 7.510 1.00 88.81 188 LYS A N 1
ATOM 1478 C CA . LYS A 1 188 ? -16.973 16.945 6.528 1.00 88.81 188 LYS A CA 1
ATOM 1479 C C . LYS A 1 188 ? -16.623 16.543 5.097 1.00 88.81 188 LYS A C 1
ATOM 1481 O O . LYS A 1 188 ? -17.513 16.251 4.309 1.00 88.81 188 LYS A O 1
ATOM 1486 N N . GLU A 1 189 ? -15.328 16.506 4.785 1.00 88.31 189 GLU A N 1
ATOM 1487 C CA . GLU A 1 189 ? -14.804 16.119 3.473 1.00 88.31 189 GLU A CA 1
ATOM 1488 C C . GLU A 1 189 ? -13.631 15.134 3.648 1.00 88.31 189 GLU A C 1
ATOM 1490 O O . GLU A 1 189 ? -12.470 15.529 3.541 1.00 88.31 189 GLU A O 1
ATOM 1495 N N . PRO A 1 190 ? -13.899 13.836 3.911 1.00 89.38 190 PRO A N 1
ATOM 1496 C CA . PRO A 1 190 ? -12.854 12.846 4.200 1.00 89.38 190 PRO A CA 1
ATOM 1497 C C . PRO A 1 190 ? -11.781 12.751 3.105 1.00 89.38 190 PRO A C 1
ATOM 1499 O O . PRO A 1 190 ? -10.600 12.606 3.398 1.00 89.38 190 PRO A O 1
ATOM 1502 N N . HIS A 1 191 ? -12.186 12.895 1.843 1.00 89.31 191 HIS A N 1
ATOM 1503 C CA . HIS A 1 191 ? -11.288 12.886 0.692 1.00 89.31 191 HIS A CA 1
ATOM 1504 C C . HIS A 1 191 ? -10.291 14.056 0.704 1.00 89.31 191 HIS A C 1
ATOM 1506 O O . HIS A 1 191 ? -9.099 13.835 0.496 1.00 89.31 191 HIS A O 1
ATOM 1512 N N . ARG A 1 192 ? -10.759 15.285 0.985 1.00 90.56 192 ARG A N 1
ATOM 1513 C CA . ARG A 1 192 ? -9.887 16.467 1.098 1.00 90.56 192 ARG A CA 1
ATOM 1514 C C . ARG A 1 192 ? -8.932 16.324 2.274 1.00 90.56 192 ARG A C 1
ATOM 1516 O O . ARG A 1 192 ? -7.743 16.540 2.109 1.00 90.56 192 ARG A O 1
ATOM 1523 N N . LEU A 1 193 ? -9.432 15.852 3.418 1.00 93.00 193 LEU A N 1
ATOM 1524 C CA . LEU A 1 193 ? -8.605 15.595 4.600 1.00 93.00 193 LEU A CA 1
ATOM 1525 C C . LEU A 1 193 ? -7.441 14.641 4.292 1.00 93.00 193 LEU A C 1
ATOM 1527 O O . LEU A 1 193 ? -6.316 14.866 4.742 1.00 93.00 193 LEU A O 1
ATOM 1531 N N . VAL A 1 194 ? -7.701 13.580 3.519 1.00 93.38 194 VAL A N 1
ATOM 1532 C CA . VAL A 1 194 ? -6.659 12.645 3.081 1.00 93.38 194 VAL A CA 1
ATOM 1533 C C . VAL A 1 194 ? -5.687 13.325 2.120 1.00 93.38 194 VAL A C 1
ATOM 1535 O O . VAL A 1 194 ? -4.492 13.219 2.357 1.00 93.38 194 VAL A O 1
ATOM 1538 N N . ILE A 1 195 ? -6.161 14.039 1.092 1.00 92.75 195 ILE A N 1
ATOM 1539 C CA . ILE A 1 195 ? -5.294 14.751 0.131 1.00 92.75 195 ILE A CA 1
ATOM 1540 C C . ILE A 1 195 ? -4.375 15.748 0.846 1.00 92.75 195 ILE A C 1
ATOM 1542 O O . ILE A 1 195 ? -3.161 15.704 0.655 1.00 92.75 195 ILE A O 1
ATOM 1546 N N . ASP A 1 196 ? -4.930 16.580 1.725 1.00 92.75 196 ASP A N 1
ATOM 1547 C CA . ASP A 1 196 ? -4.174 17.582 2.480 1.00 92.75 196 ASP A CA 1
ATOM 1548 C C . ASP A 1 196 ? -3.111 16.922 3.376 1.00 92.75 196 ASP A C 1
ATOM 1550 O O . ASP A 1 196 ? -2.052 17.490 3.636 1.00 92.75 196 ASP A O 1
ATOM 1554 N N . SER A 1 197 ? -3.351 15.683 3.823 1.00 92.06 197 SER A N 1
ATOM 1555 C CA . SER A 1 197 ? -2.401 14.915 4.641 1.00 92.06 197 SER A CA 1
ATOM 1556 C C . SER A 1 197 ? -1.199 14.380 3.857 1.00 92.06 197 SER A C 1
ATOM 1558 O O . SER A 1 197 ? -0.294 13.791 4.453 1.00 92.06 197 SER A O 1
ATOM 1560 N N . LEU A 1 198 ? -1.184 14.534 2.532 1.00 92.38 198 LEU A N 1
ATOM 1561 C CA . LEU A 1 198 ? -0.138 14.020 1.645 1.00 92.38 198 LEU A CA 1
ATOM 1562 C C . LEU A 1 198 ? 0.837 15.102 1.160 1.00 92.38 198 LEU A C 1
ATOM 1564 O O . LEU A 1 198 ? 1.793 14.759 0.466 1.00 92.38 198 LEU A O 1
ATOM 1568 N N . GLU A 1 199 ? 0.638 16.369 1.546 1.00 88.50 199 GLU A N 1
ATOM 1569 C CA . GLU A 1 199 ? 1.447 17.525 1.116 1.00 88.50 199 GLU A CA 1
ATOM 1570 C C . GLU A 1 199 ? 2.962 17.281 1.287 1.00 88.50 199 GLU A C 1
ATOM 1572 O O . GLU A 1 199 ? 3.742 17.465 0.355 1.00 88.50 199 GLU A O 1
ATOM 1577 N N . ASP A 1 200 ? 3.370 16.751 2.445 1.00 87.06 200 ASP A N 1
ATOM 1578 C CA . ASP A 1 200 ? 4.779 16.532 2.800 1.00 87.06 200 ASP A CA 1
ATOM 1579 C C . ASP A 1 200 ? 5.318 15.135 2.415 1.00 87.06 200 ASP A C 1
ATOM 1581 O O . ASP A 1 200 ? 6.440 14.773 2.784 1.00 87.06 200 ASP A O 1
ATOM 1585 N N . PHE A 1 201 ? 4.547 14.308 1.695 1.00 89.25 201 PHE A N 1
ATOM 1586 C CA . PHE A 1 201 ? 4.938 12.921 1.392 1.00 89.25 201 PHE A CA 1
ATOM 1587 C C . PHE A 1 201 ? 6.214 12.841 0.529 1.00 89.25 201 PHE A C 1
ATOM 1589 O O . PHE A 1 201 ? 7.063 11.960 0.725 1.00 89.25 201 PHE A O 1
ATOM 1596 N N . TYR A 1 202 ? 6.375 13.801 -0.388 1.00 85.31 202 TYR A N 1
ATOM 1597 C CA . TYR A 1 202 ? 7.595 14.017 -1.163 1.00 85.31 202 TYR A CA 1
ATOM 1598 C C . TYR A 1 202 ? 8.076 15.473 -1.028 1.00 85.31 202 TYR A C 1
ATOM 1600 O O . TYR A 1 202 ? 7.652 16.310 -1.830 1.00 85.31 202 TYR A O 1
ATOM 1608 N N . PRO A 1 203 ? 8.979 15.776 -0.078 1.00 80.88 203 PRO A N 1
ATOM 1609 C CA . PRO A 1 203 ? 9.495 17.128 0.117 1.00 80.88 203 PRO A CA 1
ATOM 1610 C C . PRO A 1 203 ? 10.199 17.655 -1.141 1.00 80.88 203 PRO A C 1
ATOM 1612 O O . PRO A 1 203 ? 10.865 16.899 -1.850 1.00 80.88 203 PRO A O 1
ATOM 1615 N N . MET A 1 204 ? 10.027 18.950 -1.424 1.00 68.25 204 MET A N 1
ATOM 1616 C CA . MET A 1 204 ? 10.403 19.547 -2.710 1.00 68.25 204 MET A CA 1
ATOM 1617 C C . MET A 1 204 ? 11.910 19.819 -2.867 1.00 68.25 204 MET A C 1
ATOM 1619 O O . MET A 1 204 ? 12.405 19.806 -3.988 1.00 68.25 204 MET A O 1
ATOM 1623 N N . ASP A 1 205 ? 12.648 19.965 -1.761 1.00 54.28 205 ASP A N 1
ATOM 1624 C CA . ASP A 1 205 ? 14.095 20.202 -1.754 1.00 54.28 205 ASP A CA 1
ATOM 1625 C C . ASP A 1 205 ? 14.792 19.279 -0.743 1.00 54.28 205 ASP A C 1
ATOM 1627 O O . ASP A 1 205 ? 14.674 19.457 0.468 1.00 54.28 205 ASP A O 1
ATOM 1631 N N . SER A 1 206 ? 15.556 18.294 -1.222 1.00 51.00 206 SER A N 1
ATOM 1632 C CA . SER A 1 206 ? 16.407 17.445 -0.376 1.00 51.00 206 SER A CA 1
ATOM 1633 C C . SER A 1 206 ? 17.888 17.769 -0.588 1.00 51.00 206 SER A C 1
ATOM 1635 O O . SER A 1 206 ? 18.671 16.924 -1.028 1.00 51.00 206 SER A O 1
ATOM 1637 N N . SER A 1 207 ? 18.300 19.002 -0.291 1.00 43.84 207 SER A N 1
ATOM 1638 C CA . SER A 1 207 ? 19.721 19.316 -0.130 1.00 43.84 207 SER A CA 1
ATOM 1639 C C . SER A 1 207 ? 20.143 19.072 1.323 1.00 43.84 207 SER A C 1
ATOM 1641 O O . SER A 1 207 ? 19.884 19.889 2.200 1.00 43.84 207 SER A O 1
ATOM 1643 N N . ASN A 1 208 ? 20.855 17.966 1.547 1.00 45.50 208 ASN A N 1
ATOM 1644 C CA . ASN A 1 208 ? 21.764 17.732 2.675 1.00 45.50 208 ASN A CA 1
ATOM 1645 C C . ASN A 1 208 ? 21.178 17.728 4.104 1.00 45.50 208 ASN A C 1
ATOM 1647 O O . ASN A 1 208 ? 21.418 18.648 4.881 1.00 45.50 208 ASN A O 1
ATOM 1651 N N . SER A 1 209 ? 20.613 16.598 4.538 1.00 43.19 209 SER A N 1
ATOM 1652 C CA . SER A 1 209 ? 20.708 16.187 5.946 1.00 43.19 209 SER A CA 1
ATOM 1653 C C . SER A 1 209 ? 20.652 14.656 6.053 1.00 43.19 209 SER A C 1
ATOM 1655 O O . SER A 1 209 ? 19.735 13.994 5.572 1.00 43.19 209 SER A O 1
ATOM 1657 N N . ARG A 1 210 ? 21.734 14.050 6.559 1.00 49.12 210 ARG A N 1
ATOM 1658 C CA . ARG A 1 210 ? 21.960 12.597 6.506 1.00 49.12 210 ARG A CA 1
ATOM 1659 C C . ARG A 1 210 ? 21.640 11.992 7.875 1.00 49.12 210 ARG A C 1
ATOM 1661 O O . ARG A 1 210 ? 22.411 12.165 8.814 1.00 49.12 210 ARG A O 1
ATOM 1668 N N . GLY A 1 211 ? 20.507 11.293 7.981 1.00 49.41 211 GLY A N 1
ATOM 1669 C CA . GLY A 1 211 ? 20.213 10.353 9.075 1.00 49.41 211 GLY A CA 1
ATOM 1670 C C . GLY A 1 211 ? 18.875 10.554 9.799 1.00 49.41 211 GLY A C 1
ATOM 1671 O O . GLY A 1 211 ? 18.010 9.684 9.728 1.00 49.41 211 GLY A O 1
ATOM 1672 N N . SER A 1 212 ? 18.684 11.666 10.521 1.00 53.72 212 SER A N 1
ATOM 1673 C CA . SER A 1 212 ? 17.473 11.863 11.352 1.00 53.72 212 SER A CA 1
ATOM 1674 C C . SER A 1 212 ? 16.231 12.236 10.536 1.00 53.72 212 SER A C 1
ATOM 1676 O O . SER A 1 212 ? 15.115 11.840 10.880 1.00 53.72 212 SER A O 1
ATOM 1678 N N . GLU A 1 213 ? 16.427 12.959 9.436 1.00 62.62 213 GLU A N 1
ATOM 1679 C CA . GLU A 1 213 ? 15.363 13.390 8.532 1.00 62.62 213 GLU A CA 1
ATOM 1680 C C . GLU A 1 213 ? 14.769 12.219 7.746 1.00 62.62 213 GLU A C 1
ATOM 1682 O O . GLU A 1 213 ? 13.554 12.159 7.577 1.00 62.62 213 GLU A O 1
ATOM 1687 N N . ASP A 1 214 ? 15.592 11.222 7.410 1.00 72.56 214 ASP A N 1
ATOM 1688 C CA . ASP A 1 214 ? 15.143 9.990 6.758 1.00 72.56 214 ASP A CA 1
ATOM 1689 C C . ASP A 1 214 ? 14.195 9.189 7.666 1.00 72.56 214 ASP A C 1
ATOM 1691 O O . ASP A 1 214 ? 13.097 8.825 7.261 1.00 72.56 214 ASP A O 1
ATOM 1695 N N . THR A 1 215 ? 14.520 9.027 8.956 1.00 80.06 215 THR A N 1
ATOM 1696 C CA . THR A 1 215 ? 13.623 8.330 9.904 1.00 80.06 215 THR A CA 1
ATOM 1697 C C . THR A 1 215 ? 12.280 9.050 10.069 1.00 80.06 215 THR A C 1
ATOM 1699 O O . THR A 1 215 ? 11.229 8.411 10.167 1.00 80.06 215 THR A O 1
ATOM 1702 N N . ARG A 1 216 ? 12.297 10.389 10.109 1.00 83.19 216 ARG A N 1
ATOM 1703 C CA . ARG A 1 216 ? 11.077 11.201 10.221 1.00 83.19 216 ARG A CA 1
ATOM 1704 C C . ARG A 1 216 ? 10.232 11.106 8.950 1.00 83.19 216 ARG A C 1
ATOM 1706 O O . ARG A 1 216 ? 9.016 10.974 9.052 1.00 83.19 216 ARG A O 1
ATOM 1713 N N . LEU A 1 217 ? 10.871 11.126 7.782 1.00 85.38 217 LEU A N 1
ATOM 1714 C CA . LEU A 1 217 ? 10.220 10.980 6.483 1.00 85.38 217 LEU A CA 1
ATOM 1715 C C . LEU A 1 217 ? 9.610 9.582 6.309 1.00 85.38 217 LEU A C 1
ATOM 1717 O O . LEU A 1 217 ? 8.458 9.463 5.902 1.00 85.38 217 LEU A O 1
ATOM 1721 N N . GLN A 1 218 ? 10.320 8.524 6.704 1.00 85.56 218 GLN A N 1
ATOM 1722 C CA . GLN A 1 218 ? 9.788 7.156 6.700 1.00 85.56 218 GLN A CA 1
ATOM 1723 C C . GLN A 1 218 ? 8.578 7.015 7.640 1.00 85.56 218 GLN A C 1
ATOM 1725 O O . GLN A 1 218 ? 7.572 6.400 7.279 1.00 85.56 218 GLN A O 1
ATOM 1730 N N . LEU A 1 219 ? 8.626 7.631 8.830 1.00 87.38 219 LEU A N 1
ATOM 1731 C CA . LEU A 1 219 ? 7.487 7.654 9.754 1.00 87.38 219 LEU A CA 1
ATOM 1732 C C . LEU A 1 219 ? 6.288 8.421 9.178 1.00 87.38 219 LEU A C 1
ATOM 1734 O O . LEU A 1 219 ? 5.152 7.965 9.322 1.00 87.38 219 LEU A O 1
ATOM 1738 N N . LEU A 1 220 ? 6.531 9.556 8.520 1.00 89.44 220 LEU A N 1
ATOM 1739 C CA . LEU A 1 220 ? 5.495 10.322 7.830 1.00 89.44 220 LEU A CA 1
ATOM 1740 C C . LEU A 1 220 ? 4.832 9.468 6.747 1.00 89.44 220 LEU A C 1
ATOM 1742 O O . LEU A 1 220 ? 3.620 9.280 6.784 1.00 89.44 220 LEU A O 1
ATOM 1746 N N . ARG A 1 221 ? 5.619 8.855 5.856 1.00 89.94 221 ARG A N 1
ATOM 1747 C CA . ARG A 1 221 ? 5.109 7.980 4.788 1.00 89.94 221 ARG A CA 1
ATOM 1748 C C . ARG A 1 221 ? 4.288 6.822 5.339 1.00 89.94 221 ARG A C 1
ATOM 1750 O O . ARG A 1 221 ? 3.203 6.542 4.833 1.00 89.94 221 ARG A O 1
ATOM 1757 N N . ARG A 1 222 ? 4.751 6.189 6.424 1.00 88.88 222 ARG A N 1
ATOM 1758 C CA . ARG A 1 222 ? 3.995 5.129 7.105 1.00 88.88 222 ARG A CA 1
ATOM 1759 C C . ARG A 1 222 ? 2.680 5.643 7.693 1.00 88.88 222 ARG A C 1
ATOM 1761 O O . ARG A 1 222 ? 1.686 4.925 7.671 1.00 88.88 222 ARG A O 1
ATOM 1768 N N . THR A 1 223 ? 2.668 6.866 8.204 1.00 90.62 223 THR A N 1
ATOM 1769 C CA . THR A 1 223 ? 1.472 7.503 8.764 1.00 90.62 223 THR A CA 1
ATOM 1770 C C . THR A 1 223 ? 0.453 7.838 7.675 1.00 90.62 223 THR A C 1
ATOM 1772 O O . THR A 1 223 ? -0.711 7.462 7.802 1.00 90.62 223 THR A O 1
ATOM 1775 N N . CYS A 1 224 ? 0.894 8.459 6.578 1.00 91.94 224 CYS A N 1
ATOM 1776 C CA . CYS A 1 224 ? 0.073 8.726 5.396 1.00 91.94 224 CYS A CA 1
ATOM 1777 C C . CYS A 1 224 ? -0.528 7.432 4.836 1.00 91.94 224 CYS A C 1
ATOM 1779 O O . CYS A 1 224 ? -1.712 7.375 4.521 1.00 91.94 224 CYS A O 1
ATOM 1781 N N . PHE A 1 225 ? 0.270 6.364 4.779 1.00 89.44 225 PHE A N 1
ATOM 1782 C CA . PHE A 1 225 ? -0.200 5.051 4.360 1.00 89.44 225 PHE A CA 1
ATOM 1783 C C . PHE A 1 225 ? -1.345 4.519 5.230 1.00 89.44 225 PHE A C 1
ATOM 1785 O O . PHE A 1 225 ? -2.386 4.140 4.702 1.00 89.44 225 PHE A O 1
ATOM 1792 N N . VAL A 1 226 ? -1.175 4.529 6.556 1.00 90.06 226 VAL A N 1
ATOM 1793 C CA . VAL A 1 226 ? -2.207 4.070 7.504 1.00 90.06 226 VAL A CA 1
ATOM 1794 C C . VAL A 1 226 ? -3.476 4.913 7.395 1.00 90.06 226 VAL A C 1
ATOM 1796 O O . VAL A 1 226 ? -4.579 4.379 7.478 1.00 90.06 226 VAL A O 1
ATOM 1799 N N . LEU A 1 227 ? -3.333 6.222 7.175 1.00 92.00 227 LEU A N 1
ATOM 1800 C CA . LEU A 1 227 ? -4.469 7.107 6.945 1.00 92.00 227 LEU A CA 1
ATOM 1801 C C . LEU A 1 227 ? -5.240 6.718 5.676 1.00 92.00 227 LEU A C 1
ATOM 1803 O O . LEU A 1 227 ? -6.460 6.583 5.730 1.00 92.00 227 LEU A O 1
ATOM 1807 N N . MET A 1 228 ? -4.546 6.496 4.556 1.00 90.56 228 MET A N 1
ATOM 1808 C CA . MET A 1 228 ? -5.179 6.064 3.304 1.00 90.56 228 MET A CA 1
ATOM 1809 C C . MET A 1 228 ? -5.828 4.680 3.435 1.00 90.56 228 MET A C 1
ATOM 1811 O O . MET A 1 228 ? -6.940 4.475 2.953 1.00 90.56 228 MET A O 1
ATOM 1815 N N . GLU A 1 229 ? -5.178 3.743 4.128 1.00 86.81 229 GLU A N 1
ATOM 1816 C CA . GLU A 1 229 ? -5.729 2.413 4.419 1.00 86.81 229 GLU A CA 1
ATOM 1817 C C . GLU A 1 229 ? -7.039 2.505 5.217 1.00 86.81 229 GLU A C 1
ATOM 1819 O O . GLU A 1 229 ? -8.034 1.881 4.846 1.00 86.81 229 GLU A O 1
ATOM 1824 N N . ALA A 1 230 ? -7.070 3.332 6.266 1.00 89.44 230 ALA A N 1
ATOM 1825 C CA . ALA A 1 230 ? -8.263 3.559 7.081 1.00 89.44 230 ALA A CA 1
ATOM 1826 C C . ALA A 1 230 ? -9.374 4.312 6.324 1.00 89.44 230 ALA A C 1
ATOM 1828 O O . ALA A 1 230 ? -10.563 4.116 6.584 1.00 89.44 230 ALA A O 1
ATOM 1829 N N . ALA A 1 231 ? -9.004 5.171 5.373 1.00 87.50 231 ALA A N 1
ATOM 1830 C CA . ALA A 1 231 ? -9.949 5.955 4.586 1.00 87.50 231 ALA A CA 1
ATOM 1831 C C . ALA A 1 231 ? -10.572 5.163 3.423 1.00 87.50 231 ALA A C 1
ATOM 1833 O O . ALA A 1 231 ? -11.734 5.388 3.081 1.00 87.50 231 ALA A O 1
ATOM 1834 N N . ALA A 1 232 ? -9.854 4.201 2.838 1.00 84.31 232 ALA A N 1
ATOM 1835 C CA . ALA A 1 232 ? -10.323 3.385 1.715 1.00 84.31 232 ALA A CA 1
ATOM 1836 C C . ALA A 1 232 ? -11.707 2.712 1.913 1.00 84.31 232 ALA A C 1
ATOM 1838 O O . ALA A 1 232 ? -12.510 2.734 0.970 1.00 84.31 232 ALA A O 1
ATOM 1839 N N . PRO A 1 233 ? -12.047 2.120 3.081 1.00 81.31 233 PRO A N 1
ATOM 1840 C CA . PRO A 1 233 ? -13.388 1.586 3.320 1.00 81.31 233 PRO A CA 1
ATOM 1841 C C . PRO A 1 233 ? -14.444 2.673 3.557 1.00 81.31 233 PRO A C 1
ATOM 1843 O O . PRO A 1 233 ? -15.625 2.402 3.382 1.00 81.31 233 PRO A O 1
ATOM 1846 N N . VAL A 1 234 ? -14.056 3.886 3.957 1.00 80.50 234 VAL A N 1
ATOM 1847 C CA . VAL A 1 234 ? -14.985 5.011 4.165 1.00 80.50 234 VAL A CA 1
ATOM 1848 C C . VAL A 1 234 ? -15.367 5.646 2.830 1.00 80.50 234 VAL A C 1
ATOM 1850 O O . VAL A 1 234 ? -16.530 5.963 2.606 1.00 80.50 234 VAL A O 1
ATOM 1853 N N . MET A 1 235 ? -14.396 5.784 1.929 1.00 74.56 235 MET A N 1
ATOM 1854 C CA . MET A 1 235 ? -14.552 6.488 0.652 1.00 74.56 235 MET A CA 1
ATOM 1855 C C . MET A 1 235 ? -15.100 5.592 -0.466 1.00 74.56 235 MET A C 1
ATOM 1857 O O . MET A 1 235 ? -15.799 6.062 -1.360 1.00 74.56 235 MET A O 1
ATOM 1861 N N . GLY A 1 236 ? -14.894 4.274 -0.375 1.00 61.91 236 GLY A N 1
ATOM 1862 C CA . GLY A 1 236 ? -15.464 3.302 -1.314 1.00 61.91 236 GLY A CA 1
ATOM 1863 C C . GLY A 1 236 ? -16.959 2.997 -1.141 1.00 61.91 236 GLY A C 1
ATOM 1864 O O . GLY A 1 236 ? -17.441 2.092 -1.815 1.00 61.91 236 GLY A O 1
ATOM 1865 N N . MET A 1 237 ? -17.663 3.687 -0.234 1.00 49.19 237 MET A N 1
ATOM 1866 C CA . MET A 1 237 ? -19.083 3.457 0.096 1.00 49.19 237 MET A CA 1
ATOM 1867 C C . MET A 1 237 ? -20.032 4.485 -0.538 1.00 49.19 237 MET A C 1
ATOM 1869 O O . MET A 1 237 ? -21.236 4.430 -0.302 1.00 49.19 237 MET A O 1
ATOM 1873 N N . THR A 1 238 ? -19.508 5.427 -1.323 1.00 45.97 238 THR A N 1
ATOM 1874 C CA . THR A 1 238 ? -20.326 6.397 -2.062 1.00 45.97 238 THR A CA 1
ATOM 1875 C C . THR A 1 238 ? -20.793 5.758 -3.367 1.00 45.97 238 THR A C 1
ATOM 1877 O O . THR A 1 238 ? -19.968 5.418 -4.215 1.00 45.97 238 THR A O 1
ATOM 1880 N N . ASP A 1 239 ? -22.103 5.537 -3.491 1.00 42.56 239 ASP A N 1
ATOM 1881 C CA . ASP A 1 239 ? -22.720 4.888 -4.649 1.00 42.56 239 ASP A CA 1
ATOM 1882 C C . ASP A 1 239 ? -22.365 5.637 -5.954 1.00 42.56 239 ASP A C 1
ATOM 1884 O O . ASP A 1 239 ? -22.429 6.870 -5.976 1.00 42.56 239 ASP A O 1
ATOM 1888 N N . PRO A 1 240 ? -22.039 4.946 -7.065 1.00 43.12 240 PRO A N 1
ATOM 1889 C CA . PRO A 1 240 ? -21.642 5.577 -8.333 1.00 43.12 240 PRO A CA 1
ATOM 1890 C C . PRO A 1 240 ? -22.746 6.395 -9.032 1.00 43.12 240 PRO A C 1
ATOM 1892 O O . PRO A 1 240 ? -22.510 6.939 -10.109 1.00 43.12 240 PRO A O 1
ATOM 1895 N N . GLY A 1 241 ? -23.961 6.426 -8.475 1.00 43.53 241 GLY A N 1
ATOM 1896 C CA . GLY A 1 241 ? -25.163 6.948 -9.128 1.00 43.53 241 GLY A CA 1
ATOM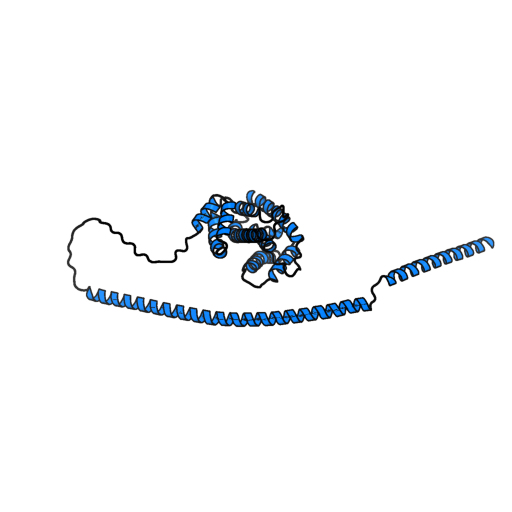 1897 C C . GLY A 1 241 ? -25.343 8.465 -9.069 1.00 43.53 241 GLY A C 1
ATOM 1898 O O . GLY A 1 241 ? -26.022 9.010 -9.936 1.00 43.53 241 GLY A O 1
ATOM 1899 N N . ASP A 1 242 ? -24.723 9.156 -8.111 1.00 40.22 242 ASP A N 1
ATOM 1900 C CA . ASP A 1 242 ? -24.819 10.614 -8.017 1.00 40.22 242 ASP A CA 1
ATOM 1901 C C . ASP A 1 242 ? -23.546 11.252 -8.569 1.00 40.22 242 ASP A C 1
ATOM 1903 O O . ASP A 1 242 ? -22.494 11.266 -7.928 1.00 40.22 242 ASP A O 1
ATOM 1907 N N . GLY A 1 243 ? -23.651 11.797 -9.785 1.00 45.75 243 GLY A N 1
ATOM 1908 C CA . GLY A 1 243 ? -22.637 12.624 -10.441 1.00 45.75 243 GLY A CA 1
ATOM 1909 C C . GLY A 1 243 ? -22.388 13.936 -9.694 1.00 45.75 243 GLY A C 1
ATOM 1910 O O . GLY A 1 243 ? -22.664 15.020 -10.206 1.00 45.75 243 GLY A O 1
ATOM 1911 N N . HIS A 1 244 ? -21.882 13.848 -8.465 1.00 50.75 244 HIS A N 1
ATOM 1912 C CA . HIS A 1 244 ? -21.503 14.992 -7.658 1.00 50.75 244 HIS A CA 1
ATOM 1913 C C . HIS A 1 244 ? -20.249 15.645 -8.266 1.00 50.75 244 HIS A C 1
ATOM 1915 O O . HIS A 1 244 ? -19.208 14.988 -8.357 1.00 50.75 244 HIS A O 1
ATOM 1921 N N . PRO A 1 245 ? -20.286 16.948 -8.608 1.00 51.06 245 PRO A N 1
ATOM 1922 C CA . PRO A 1 245 ? -19.133 17.685 -9.139 1.00 51.06 245 PRO A CA 1
ATOM 1923 C C . PRO A 1 245 ? -17.894 17.587 -8.238 1.00 51.06 245 PRO A C 1
ATOM 1925 O O . PRO A 1 245 ? -16.767 17.499 -8.719 1.00 51.06 245 PRO A O 1
ATOM 1928 N N . VAL A 1 246 ? -18.131 17.507 -6.924 1.00 52.97 246 VAL A N 1
ATOM 1929 C CA . VAL A 1 246 ? -17.111 17.337 -5.883 1.00 52.97 246 VAL A CA 1
ATOM 1930 C C . VAL A 1 246 ? -16.325 16.031 -6.067 1.00 52.97 246 VAL A C 1
ATOM 1932 O O . VAL A 1 246 ? -15.120 16.016 -5.850 1.00 52.97 246 VAL A O 1
ATOM 1935 N N . SER A 1 247 ? -16.956 14.947 -6.538 1.00 71.00 247 SER A N 1
ATOM 1936 C CA . SER A 1 247 ? -16.259 13.680 -6.808 1.00 71.00 247 SER A CA 1
ATOM 1937 C C . SER A 1 247 ? -15.318 13.789 -8.012 1.00 71.00 247 SER A C 1
ATOM 1939 O O . SER A 1 247 ? -14.215 13.247 -7.977 1.00 71.00 247 SER A O 1
ATOM 1941 N N . SER A 1 248 ? -15.711 14.532 -9.053 1.00 80.31 248 SER A N 1
ATOM 1942 C CA . SER A 1 248 ? -14.878 14.726 -10.247 1.00 80.31 248 SER A CA 1
ATOM 1943 C C . SER A 1 248 ? -13.670 15.623 -9.977 1.00 80.31 248 SER A C 1
ATOM 1945 O O . SER A 1 248 ? -12.578 15.310 -10.440 1.00 80.31 248 SER A O 1
ATOM 1947 N N . GLU A 1 249 ? -13.844 16.718 -9.230 1.00 85.62 249 GLU A N 1
ATOM 1948 C CA . GLU A 1 249 ? -12.741 17.620 -8.866 1.00 85.62 249 GLU A CA 1
ATOM 1949 C C . GLU A 1 249 ? -11.706 16.903 -7.991 1.00 85.62 249 GLU A C 1
ATOM 1951 O O . GLU A 1 249 ? -10.509 16.972 -8.257 1.00 85.62 249 GLU A O 1
ATOM 1956 N N . ILE A 1 250 ? -12.168 16.131 -7.004 1.00 86.81 250 ILE A N 1
ATOM 1957 C CA . ILE A 1 250 ? -11.301 15.347 -6.116 1.00 86.81 250 ILE A CA 1
ATOM 1958 C C . ILE A 1 250 ? -10.556 14.254 -6.885 1.00 86.81 250 ILE A C 1
ATOM 1960 O O . ILE A 1 250 ? -9.371 14.045 -6.642 1.00 86.81 250 ILE A O 1
ATOM 1964 N N . LYS A 1 251 ? -11.214 13.564 -7.826 1.00 87.19 251 LYS A N 1
ATOM 1965 C CA . LYS A 1 251 ? -10.547 12.573 -8.685 1.00 87.19 251 LYS A CA 1
ATOM 1966 C C . LYS A 1 251 ? -9.488 13.213 -9.577 1.00 87.19 251 LYS A C 1
ATOM 1968 O O . LYS A 1 251 ? -8.412 12.644 -9.721 1.00 87.19 251 LYS A O 1
ATOM 1973 N N . GLN A 1 252 ? -9.767 14.394 -10.129 1.00 90.44 252 GLN A N 1
ATOM 1974 C CA . GLN A 1 252 ? -8.803 15.137 -10.939 1.00 90.44 252 GLN A CA 1
ATOM 1975 C C . GLN A 1 252 ? -7.589 15.578 -10.106 1.00 90.44 252 GLN A C 1
ATOM 1977 O O . GLN A 1 252 ? -6.454 15.352 -10.516 1.00 90.44 252 GLN A O 1
ATOM 1982 N N . GLN A 1 253 ? -7.811 16.116 -8.904 1.00 91.75 253 GLN A N 1
ATOM 1983 C CA . GLN A 1 253 ? -6.732 16.449 -7.964 1.00 91.75 253 GLN A CA 1
ATOM 1984 C C . GLN A 1 253 ? -5.926 15.212 -7.559 1.00 91.75 253 GLN A C 1
ATOM 1986 O O . GLN A 1 253 ? -4.696 15.245 -7.532 1.00 91.75 253 GLN A O 1
ATOM 1991 N N . ALA A 1 254 ? -6.606 14.099 -7.275 1.00 91.75 254 ALA A N 1
ATOM 1992 C CA . ALA A 1 254 ? -5.938 12.851 -6.949 1.00 91.75 254 ALA A CA 1
ATOM 1993 C C . ALA A 1 254 ? -5.083 12.357 -8.124 1.00 91.75 254 ALA A C 1
ATOM 1995 O O . ALA A 1 254 ? -3.941 11.961 -7.918 1.00 91.75 254 ALA A O 1
ATOM 1996 N N . LYS A 1 255 ? -5.580 12.455 -9.360 1.00 92.31 255 LYS A N 1
ATOM 1997 C CA . LYS A 1 255 ? -4.812 12.119 -10.563 1.00 92.31 255 LYS A CA 1
ATOM 1998 C C . LYS A 1 255 ? -3.543 12.964 -10.689 1.00 92.31 255 LYS A C 1
ATOM 2000 O O . LYS A 1 255 ? -2.469 12.402 -10.865 1.00 92.31 255 LYS A O 1
ATOM 2005 N N . GLU A 1 256 ? -3.635 14.279 -10.506 1.00 93.94 256 GLU A N 1
ATOM 2006 C CA . GLU A 1 256 ? -2.469 15.174 -10.563 1.00 93.94 256 GLU A CA 1
ATOM 2007 C C . GLU A 1 256 ? -1.398 14.814 -9.522 1.00 93.94 256 GLU A C 1
ATOM 2009 O O . GLU A 1 256 ? -0.201 14.858 -9.813 1.00 93.94 256 GLU A O 1
ATOM 2014 N N . ILE A 1 257 ? -1.811 14.423 -8.314 1.00 93.12 257 ILE A N 1
ATOM 2015 C CA . ILE A 1 257 ? -0.897 13.943 -7.268 1.00 93.12 257 ILE A CA 1
ATOM 2016 C C . ILE A 1 257 ? -0.288 12.592 -7.661 1.00 93.12 257 ILE A C 1
ATOM 2018 O O . ILE A 1 257 ? 0.924 12.405 -7.529 1.00 93.12 257 ILE A O 1
ATOM 2022 N N . ALA A 1 258 ? -1.098 11.661 -8.167 1.00 92.50 258 ALA A N 1
ATOM 2023 C CA . ALA A 1 258 ? -0.630 10.350 -8.604 1.00 92.50 258 ALA A CA 1
ATOM 2024 C C . ALA A 1 258 ? 0.380 10.456 -9.758 1.00 92.50 258 ALA A C 1
ATOM 2026 O O . ALA A 1 258 ? 1.406 9.782 -9.712 1.00 92.50 258 ALA A O 1
ATOM 2027 N N . ASP A 1 259 ? 0.162 11.342 -10.730 1.00 92.31 259 ASP A N 1
ATOM 2028 C CA . ASP A 1 259 ? 1.102 11.591 -11.829 1.00 92.31 259 ASP A CA 1
ATOM 2029 C C . ASP A 1 259 ? 2.450 12.113 -11.304 1.00 92.31 259 ASP A C 1
ATOM 2031 O O . ASP A 1 259 ? 3.519 11.643 -11.706 1.00 92.31 259 ASP A O 1
ATOM 2035 N N . GLN A 1 260 ? 2.422 13.033 -10.332 1.00 91.44 260 GLN A N 1
ATOM 2036 C CA . GLN A 1 260 ? 3.637 13.523 -9.671 1.00 91.44 260 GLN A CA 1
ATOM 2037 C C . GLN A 1 260 ? 4.376 12.412 -8.917 1.00 91.44 260 GLN A C 1
ATOM 2039 O O . GLN A 1 260 ? 5.608 12.356 -8.942 1.00 91.44 260 GLN A O 1
ATOM 2044 N N . TRP A 1 261 ? 3.645 11.534 -8.229 1.00 91.31 261 TRP A N 1
ATOM 2045 C CA . TRP A 1 261 ? 4.224 10.402 -7.505 1.00 91.31 261 TRP A CA 1
ATOM 2046 C C . TRP A 1 261 ? 4.812 9.375 -8.472 1.00 91.31 261 TRP A C 1
ATOM 2048 O O . TRP A 1 261 ? 5.934 8.911 -8.265 1.00 91.31 261 TRP A O 1
ATOM 2058 N N . MET A 1 262 ? 4.115 9.080 -9.570 1.00 87.94 262 MET A N 1
ATOM 2059 C CA . MET A 1 262 ? 4.585 8.166 -10.607 1.00 87.94 262 MET A CA 1
ATOM 2060 C C . MET A 1 262 ? 5.879 8.664 -11.257 1.00 87.94 262 MET A C 1
ATOM 2062 O O . MET A 1 262 ? 6.817 7.884 -11.412 1.00 87.94 262 MET A O 1
ATOM 2066 N N . ALA A 1 263 ? 5.991 9.963 -11.551 1.00 87.62 263 ALA A N 1
ATOM 2067 C CA . ALA A 1 263 ? 7.229 10.548 -12.069 1.00 87.62 263 ALA A CA 1
ATOM 2068 C C . ALA A 1 263 ? 8.416 10.377 -11.099 1.00 87.62 263 ALA A C 1
ATOM 2070 O O . ALA A 1 263 ? 9.543 10.136 -11.532 1.00 87.62 263 ALA A O 1
ATOM 2071 N N . LYS A 1 264 ? 8.167 10.450 -9.784 1.00 84.81 264 LYS A N 1
ATOM 2072 C CA . LYS A 1 264 ? 9.187 10.221 -8.743 1.00 84.81 264 LYS A CA 1
ATOM 2073 C C . LYS A 1 264 ? 9.556 8.740 -8.604 1.00 84.81 264 LYS A C 1
ATOM 2075 O O . LYS A 1 264 ? 10.703 8.433 -8.291 1.00 84.81 264 LYS A O 1
ATOM 2080 N N . LEU A 1 265 ? 8.616 7.830 -8.867 1.00 82.00 265 LEU A N 1
ATOM 2081 C CA . LEU A 1 265 ? 8.850 6.382 -8.876 1.00 82.00 265 LEU A CA 1
ATOM 2082 C C . LEU A 1 265 ? 9.576 5.897 -10.139 1.00 82.00 265 LEU A C 1
ATOM 2084 O O . LEU A 1 265 ? 10.357 4.958 -10.048 1.00 82.00 265 LEU A O 1
ATOM 2088 N N . ALA A 1 266 ? 9.388 6.550 -11.289 1.00 70.56 266 ALA A N 1
ATOM 2089 C CA . ALA A 1 266 ? 10.037 6.176 -12.552 1.00 70.56 266 ALA A CA 1
ATOM 2090 C C . ALA A 1 266 ? 11.577 6.273 -12.515 1.00 70.56 266 ALA A C 1
ATOM 2092 O O . ALA A 1 266 ? 12.255 5.638 -13.319 1.00 70.56 266 ALA A O 1
ATOM 2093 N N . GLY A 1 267 ? 12.135 7.056 -11.584 1.00 60.34 267 GLY A N 1
ATOM 2094 C CA . GLY A 1 267 ? 13.578 7.137 -11.337 1.00 60.34 267 GLY A CA 1
ATOM 2095 C C . GLY A 1 267 ? 14.128 6.066 -10.384 1.00 60.34 267 GLY A C 1
ATOM 2096 O O . GLY A 1 267 ? 15.338 6.019 -10.168 1.00 60.34 267 GLY A O 1
ATOM 2097 N N . VAL A 1 268 ? 13.267 5.235 -9.789 1.00 61.38 268 VAL A N 1
ATOM 2098 C CA . VAL A 1 268 ? 13.649 4.161 -8.865 1.00 61.38 268 VAL A CA 1
ATOM 2099 C C . VAL A 1 268 ? 13.800 2.869 -9.663 1.00 61.38 268 VAL A C 1
ATOM 2101 O O . VAL A 1 268 ? 12.887 2.472 -10.380 1.00 61.38 268 VAL A O 1
ATOM 2104 N N . ASP A 1 269 ? 14.950 2.204 -9.546 1.00 59.25 269 ASP A N 1
ATOM 2105 C CA . ASP A 1 269 ? 15.170 0.894 -10.164 1.00 59.25 269 ASP A CA 1
ATOM 2106 C C . ASP A 1 269 ? 14.323 -0.168 -9.444 1.00 59.25 269 ASP A C 1
ATOM 2108 O O . ASP A 1 269 ? 14.707 -0.706 -8.405 1.00 59.25 269 ASP A O 1
ATOM 2112 N N . ILE A 1 270 ? 13.128 -0.419 -9.982 1.00 58.28 270 ILE A N 1
ATOM 2113 C CA . ILE A 1 270 ? 12.156 -1.392 -9.465 1.00 58.28 270 ILE A CA 1
ATOM 2114 C C . ILE A 1 270 ? 12.700 -2.836 -9.574 1.00 58.28 270 ILE A C 1
ATOM 2116 O O . ILE A 1 270 ? 12.253 -3.713 -8.831 1.00 58.28 270 ILE A O 1
ATOM 2120 N N . ASP A 1 271 ? 13.686 -3.084 -10.448 1.00 52.56 271 ASP A N 1
ATOM 2121 C CA . ASP A 1 271 ? 14.335 -4.389 -10.637 1.00 52.56 271 ASP A CA 1
ATOM 2122 C C . ASP A 1 271 ? 15.527 -4.619 -9.691 1.00 52.56 271 ASP A C 1
ATOM 2124 O O . ASP A 1 271 ? 16.018 -5.749 -9.568 1.00 52.56 271 ASP A O 1
ATOM 2128 N N . ALA A 1 272 ? 15.972 -3.590 -8.962 1.00 55.50 272 ALA A N 1
ATOM 2129 C CA . ALA A 1 272 ? 16.930 -3.760 -7.881 1.00 55.50 272 ALA A CA 1
ATOM 2130 C C . ALA A 1 272 ? 16.302 -4.557 -6.723 1.00 55.50 272 ALA A C 1
ATOM 2132 O O . ALA A 1 272 ? 15.115 -4.441 -6.417 1.00 55.50 272 ALA A O 1
ATOM 2133 N N . SER A 1 273 ? 17.121 -5.323 -5.997 1.00 48.19 273 SER A N 1
ATOM 2134 C CA . SER A 1 273 ? 16.727 -6.167 -4.853 1.00 48.19 273 SER A CA 1
ATOM 2135 C C . SER A 1 273 ? 16.147 -5.410 -3.640 1.00 48.19 273 SER A C 1
ATOM 2137 O O . SER A 1 273 ? 16.022 -5.999 -2.575 1.00 48.19 273 SER A O 1
ATOM 2139 N N . ASN A 1 274 ? 15.844 -4.117 -3.789 1.00 51.12 274 ASN A N 1
ATOM 2140 C CA . ASN A 1 274 ? 15.275 -3.195 -2.803 1.00 51.12 274 ASN A CA 1
ATOM 2141 C C . ASN A 1 274 ? 13.995 -2.496 -3.324 1.00 51.12 274 ASN A C 1
ATOM 2143 O O . ASN A 1 274 ? 13.588 -1.479 -2.765 1.00 51.12 274 ASN A O 1
ATOM 2147 N N . GLY A 1 275 ? 13.351 -3.012 -4.381 1.00 52.00 275 GLY A N 1
ATOM 2148 C CA . GLY A 1 275 ? 12.145 -2.435 -5.001 1.00 52.00 275 GLY A CA 1
ATOM 2149 C C . GLY A 1 275 ? 10.913 -2.322 -4.084 1.00 52.00 275 GLY A C 1
ATOM 2150 O O . GLY A 1 275 ? 9.905 -1.728 -4.467 1.00 52.00 275 GLY A O 1
ATOM 2151 N N . TYR A 1 276 ? 10.980 -2.850 -2.860 1.00 64.12 276 TYR A N 1
ATOM 2152 C CA . TYR A 1 276 ? 10.018 -2.583 -1.795 1.00 64.12 276 TYR A CA 1
ATOM 2153 C C . TYR A 1 276 ? 10.339 -1.270 -1.077 1.00 64.12 276 TYR A C 1
ATOM 2155 O O . TYR A 1 276 ? 11.120 -1.216 -0.125 1.00 64.12 276 TYR A O 1
ATOM 2163 N N . SER A 1 277 ? 9.686 -0.202 -1.521 1.00 76.94 277 SER A N 1
ATOM 2164 C CA . SER A 1 277 ? 9.699 1.089 -0.845 1.00 76.94 277 SER A CA 1
ATOM 2165 C C . SER A 1 277 ? 8.296 1.427 -0.330 1.00 76.94 277 SER A C 1
ATOM 2167 O O . SER A 1 277 ? 7.280 1.025 -0.911 1.00 76.94 277 SER A O 1
ATOM 2169 N N . LEU A 1 278 ? 8.214 2.157 0.790 1.00 79.19 278 LEU A N 1
ATOM 2170 C CA . LEU A 1 278 ? 6.928 2.643 1.307 1.00 79.19 278 LEU A CA 1
ATOM 2171 C C . LEU A 1 278 ? 6.235 3.557 0.290 1.00 79.19 278 LEU A C 1
ATOM 2173 O O . LEU A 1 278 ? 5.015 3.669 0.305 1.00 79.19 278 LEU A O 1
ATOM 2177 N N . GLU A 1 279 ? 7.005 4.166 -0.604 1.00 85.94 279 GLU A N 1
ATOM 2178 C CA . GLU A 1 279 ? 6.562 4.967 -1.733 1.00 85.94 279 GLU A CA 1
ATOM 2179 C C . GLU A 1 279 ? 5.713 4.161 -2.718 1.00 85.94 279 GLU A C 1
ATOM 2181 O O . GLU A 1 279 ? 4.606 4.587 -3.035 1.00 85.94 279 GLU A O 1
ATOM 2186 N N . VAL A 1 280 ? 6.174 2.981 -3.153 1.00 86.06 280 VAL A N 1
ATOM 2187 C CA . VAL A 1 280 ? 5.400 2.119 -4.067 1.00 86.06 280 VAL A CA 1
ATOM 2188 C C . VAL A 1 280 ? 4.113 1.645 -3.395 1.00 86.06 280 VAL A C 1
ATOM 2190 O O . VAL A 1 280 ? 3.036 1.697 -3.987 1.00 86.06 280 VAL A O 1
ATOM 2193 N N . LEU A 1 281 ? 4.209 1.224 -2.132 1.00 84.44 281 LEU A N 1
ATOM 2194 C CA . LEU A 1 281 ? 3.061 0.744 -1.367 1.00 84.44 281 LEU A CA 1
ATOM 2195 C C . LEU A 1 281 ? 2.017 1.851 -1.143 1.00 84.44 281 LEU A C 1
ATOM 2197 O O . LEU A 1 281 ? 0.818 1.618 -1.296 1.00 84.44 281 LEU A O 1
ATOM 2201 N N . ALA A 1 282 ? 2.467 3.057 -0.797 1.00 88.44 282 ALA A N 1
ATOM 2202 C CA . ALA A 1 282 ? 1.609 4.220 -0.620 1.00 88.44 282 ALA A CA 1
ATOM 2203 C C . ALA A 1 282 ? 0.995 4.685 -1.938 1.00 88.44 282 ALA A C 1
ATOM 2205 O O . ALA A 1 282 ? -0.182 5.032 -1.945 1.00 88.44 282 ALA A O 1
ATOM 2206 N N . PHE A 1 283 ? 1.758 4.665 -3.033 1.00 91.00 283 PHE A N 1
ATOM 2207 C CA . PHE A 1 283 ? 1.263 5.020 -4.359 1.00 91.00 283 PHE A CA 1
ATOM 2208 C C . PHE A 1 283 ? 0.125 4.106 -4.787 1.00 91.00 283 PHE A C 1
ATOM 2210 O O . PHE A 1 283 ? -0.946 4.598 -5.128 1.00 91.00 283 PHE A O 1
ATOM 2217 N N . LEU A 1 284 ? 0.323 2.787 -4.694 1.00 87.81 284 LEU A N 1
ATOM 2218 C CA . LEU A 1 284 ? -0.759 1.851 -4.963 1.00 87.81 284 LEU A CA 1
ATOM 2219 C C . LEU A 1 284 ? -1.917 2.157 -4.019 1.00 87.81 284 LEU A C 1
ATOM 2221 O O . LEU A 1 284 ? -2.959 2.575 -4.494 1.00 87.81 284 LEU A O 1
ATOM 2225 N N . GLN A 1 285 ? -1.734 2.129 -2.697 1.00 87.44 285 GLN A N 1
ATOM 2226 C CA . GLN A 1 285 ? -2.823 2.418 -1.754 1.00 87.44 285 GLN A CA 1
ATOM 2227 C C . GLN A 1 285 ? -3.612 3.695 -2.088 1.00 87.44 285 GLN A C 1
ATOM 2229 O O . GLN A 1 285 ? -4.840 3.673 -2.007 1.00 87.44 285 GLN A O 1
ATOM 2234 N N . PHE A 1 286 ? -2.942 4.767 -2.504 1.00 90.88 286 PHE A N 1
ATOM 2235 C CA . PHE A 1 286 ? -3.560 6.009 -2.956 1.00 90.88 286 PHE A CA 1
ATOM 2236 C C . PHE A 1 286 ? -4.503 5.795 -4.153 1.00 90.88 286 PHE A C 1
ATOM 2238 O O . PHE A 1 286 ? -5.673 6.174 -4.076 1.00 90.88 286 PHE A O 1
ATOM 2245 N N . LEU A 1 287 ? -4.066 5.096 -5.205 1.00 89.88 287 LEU A N 1
ATOM 2246 C CA . LEU A 1 287 ? -4.902 4.798 -6.376 1.00 89.88 287 LEU A CA 1
ATOM 2247 C C . LEU A 1 287 ? -6.207 4.067 -6.016 1.00 89.88 287 LEU A C 1
ATOM 2249 O O . LEU A 1 287 ? -7.266 4.430 -6.526 1.00 89.88 287 LEU A O 1
ATOM 2253 N N . ALA A 1 288 ? -6.162 3.086 -5.109 1.00 84.62 288 ALA A N 1
ATOM 2254 C CA . ALA A 1 288 ? -7.353 2.329 -4.677 1.00 84.62 288 ALA A CA 1
ATOM 2255 C C . ALA A 1 288 ? -8.245 3.155 -3.757 1.00 84.62 288 ALA A C 1
ATOM 2257 O O . ALA A 1 288 ? -9.465 2.993 -3.739 1.00 84.62 288 ALA A O 1
ATOM 2258 N N . THR A 1 289 ? -7.626 4.022 -2.960 1.00 84.62 289 THR A N 1
ATOM 2259 C CA . THR A 1 289 ? -8.311 4.902 -2.016 1.00 84.62 289 THR A CA 1
ATOM 2260 C C . THR A 1 289 ? -9.188 5.912 -2.763 1.00 84.62 289 THR A C 1
ATOM 2262 O O . THR A 1 289 ? -10.321 6.145 -2.346 1.00 84.62 289 THR A O 1
ATOM 2265 N N . PHE A 1 290 ? -8.713 6.429 -3.902 1.00 85.56 290 PHE A N 1
ATOM 2266 C CA . PHE A 1 290 ? -9.454 7.366 -4.758 1.00 85.56 290 PHE A CA 1
ATOM 2267 C C . PHE A 1 290 ? -10.158 6.710 -5.957 1.00 85.56 290 PHE A C 1
ATOM 2269 O O . PHE A 1 290 ? -10.949 7.364 -6.638 1.00 85.56 290 PHE A O 1
ATOM 2276 N N . GLY A 1 291 ? -9.921 5.418 -6.202 1.00 83.38 291 GLY A N 1
ATOM 2277 C CA . GLY A 1 291 ? -10.523 4.677 -7.311 1.00 83.38 291 GLY A CA 1
ATOM 2278 C C . GLY A 1 291 ? -10.111 5.222 -8.679 1.00 83.38 291 GLY A C 1
ATOM 2279 O O . GLY A 1 291 ? -10.964 5.386 -9.546 1.00 83.38 291 GLY A O 1
ATOM 2280 N N . ILE A 1 292 ? -8.825 5.544 -8.839 1.00 86.31 292 ILE A N 1
ATOM 2281 C CA . ILE A 1 292 ? -8.240 6.130 -10.059 1.00 86.31 292 ILE A CA 1
ATOM 2282 C C . ILE A 1 292 ? -7.220 5.197 -10.728 1.00 86.31 292 ILE A C 1
ATOM 2284 O O . ILE A 1 292 ? -6.456 5.633 -11.579 1.00 86.31 292 ILE A O 1
ATOM 2288 N N . ALA A 1 293 ? -7.184 3.914 -10.352 1.00 84.06 293 ALA A N 1
ATOM 2289 C CA . ALA A 1 293 ? -6.244 2.946 -10.923 1.00 84.06 293 ALA A CA 1
ATOM 2290 C C . ALA A 1 293 ? -6.419 2.758 -12.445 1.00 84.06 293 ALA A C 1
ATOM 2292 O O . ALA A 1 293 ? -5.439 2.530 -13.144 1.00 84.06 293 ALA A O 1
ATOM 2293 N N . GLU A 1 294 ? -7.645 2.908 -12.956 1.00 82.94 294 GLU A N 1
ATOM 2294 C CA . GLU A 1 294 ? -7.985 2.786 -14.385 1.00 82.94 294 GLU A CA 1
ATOM 2295 C C . GLU A 1 294 ? -7.360 3.886 -15.264 1.00 82.94 294 GLU A C 1
ATOM 2297 O O . GLU A 1 294 ? -7.255 3.720 -16.475 1.00 82.94 294 GLU A O 1
ATOM 2302 N N . GLU A 1 295 ? -6.912 4.996 -14.671 1.00 84.75 295 GLU A N 1
ATOM 2303 C CA . GLU A 1 295 ? -6.248 6.097 -15.386 1.00 84.75 295 GLU A CA 1
ATOM 2304 C C . GLU A 1 295 ? -4.776 5.792 -15.721 1.00 84.75 295 GLU A C 1
ATOM 2306 O O . GLU A 1 295 ? -4.122 6.585 -16.401 1.00 84.75 295 GLU A O 1
ATOM 2311 N N . PHE A 1 296 ? -4.241 4.666 -15.238 1.00 86.19 296 PHE A N 1
ATOM 2312 C CA . PHE A 1 296 ? -2.827 4.311 -15.334 1.00 86.19 296 PHE A CA 1
ATOM 2313 C C . PHE A 1 296 ? -2.590 3.051 -16.168 1.00 86.19 296 PHE A C 1
ATOM 2315 O O . PHE A 1 296 ? -3.423 2.150 -16.246 1.00 86.19 296 PHE A O 1
ATOM 2322 N N . ASP A 1 297 ? -1.402 2.985 -16.773 1.00 87.94 297 ASP A N 1
ATOM 2323 C CA . ASP A 1 297 ? -0.961 1.841 -17.568 1.00 87.94 297 ASP A CA 1
ATOM 2324 C C . ASP A 1 297 ? -0.886 0.554 -16.728 1.00 87.94 297 ASP A C 1
ATOM 2326 O O . ASP A 1 297 ? -0.189 0.478 -15.710 1.00 87.94 297 ASP A O 1
ATOM 2330 N N . VAL A 1 298 ? -1.589 -0.477 -17.196 1.00 83.81 298 VAL A N 1
ATOM 2331 C CA . VAL A 1 298 ? -1.731 -1.766 -16.509 1.00 83.81 298 VAL A CA 1
ATOM 2332 C C . VAL A 1 298 ? -0.381 -2.452 -16.327 1.00 83.81 298 VAL A C 1
ATOM 2334 O O . VAL A 1 298 ? -0.118 -2.992 -15.253 1.00 83.81 298 VAL A O 1
ATOM 2337 N N . ASP A 1 299 ? 0.490 -2.416 -17.337 1.00 83.88 299 ASP A N 1
ATOM 2338 C CA . ASP A 1 299 ? 1.796 -3.079 -17.276 1.00 83.88 299 ASP A CA 1
ATOM 2339 C C . ASP A 1 299 ? 2.697 -2.430 -16.219 1.00 83.88 299 ASP A C 1
ATOM 2341 O O . ASP A 1 299 ? 3.429 -3.109 -15.492 1.00 83.88 299 ASP A O 1
ATOM 2345 N N . THR A 1 300 ? 2.621 -1.108 -16.093 1.00 84.44 300 THR A N 1
ATOM 2346 C CA . THR A 1 300 ? 3.328 -0.341 -15.066 1.00 84.44 300 THR A CA 1
ATOM 2347 C C . THR A 1 300 ? 2.815 -0.683 -13.671 1.00 84.44 300 THR A C 1
ATOM 2349 O O . THR A 1 300 ? 3.615 -0.992 -12.783 1.00 84.44 300 THR A O 1
ATOM 2352 N N . LEU A 1 301 ? 1.494 -0.712 -13.473 1.00 84.44 301 LEU A N 1
ATOM 2353 C CA . LEU A 1 301 ? 0.900 -1.135 -12.200 1.00 84.44 301 LEU A CA 1
ATOM 2354 C C . LEU A 1 301 ? 1.271 -2.584 -11.857 1.00 84.44 301 LEU A C 1
ATOM 2356 O O . LEU A 1 301 ? 1.624 -2.880 -10.714 1.00 84.44 301 LEU A O 1
ATOM 2360 N N . TYR A 1 302 ? 1.270 -3.476 -12.848 1.00 82.19 302 TYR A N 1
ATOM 2361 C CA . TYR A 1 302 ? 1.656 -4.872 -12.676 1.00 82.19 302 TYR A CA 1
ATOM 2362 C C . TYR A 1 302 ? 3.111 -5.002 -12.212 1.00 82.19 302 TYR A C 1
ATOM 2364 O O . TYR A 1 302 ? 3.385 -5.714 -11.245 1.00 82.19 302 TYR A O 1
ATOM 2372 N N . LYS A 1 303 ? 4.047 -4.262 -12.820 1.00 82.81 303 LYS A N 1
ATOM 2373 C CA . LYS A 1 303 ? 5.458 -4.240 -12.388 1.00 82.81 303 LYS A CA 1
ATOM 2374 C C . LYS A 1 303 ? 5.608 -3.803 -10.929 1.00 82.81 303 LYS A C 1
ATOM 2376 O O . LYS A 1 303 ? 6.347 -4.446 -10.184 1.00 82.81 303 LYS A O 1
ATOM 2381 N N . LEU A 1 304 ? 4.878 -2.768 -10.503 1.00 81.94 304 LEU A N 1
ATOM 2382 C CA . LEU A 1 304 ? 4.893 -2.291 -9.113 1.00 81.94 304 LEU A CA 1
ATOM 2383 C C . LEU A 1 304 ? 4.363 -3.352 -8.136 1.00 81.94 304 LEU A C 1
ATOM 2385 O O . LEU A 1 304 ? 4.968 -3.598 -7.092 1.00 81.94 304 LEU A O 1
ATOM 2389 N N . VAL A 1 305 ? 3.270 -4.036 -8.487 1.00 79.88 305 VAL A N 1
ATOM 2390 C CA . VAL A 1 305 ? 2.707 -5.125 -7.670 1.00 79.88 305 VAL A CA 1
ATOM 2391 C C . VAL A 1 305 ? 3.672 -6.311 -7.583 1.00 79.88 305 VAL A C 1
ATOM 2393 O O . VAL A 1 305 ? 3.876 -6.868 -6.500 1.00 79.88 305 VAL A O 1
ATOM 2396 N N . ILE A 1 306 ? 4.310 -6.684 -8.696 1.00 76.00 306 ILE A N 1
ATOM 2397 C CA . ILE A 1 306 ? 5.310 -7.756 -8.721 1.00 76.00 306 ILE A CA 1
ATOM 2398 C C . ILE A 1 306 ? 6.511 -7.402 -7.843 1.00 76.00 306 ILE A C 1
ATOM 2400 O O . ILE A 1 306 ? 6.958 -8.254 -7.070 1.00 76.00 306 ILE A O 1
ATOM 2404 N N . ALA A 1 307 ? 6.988 -6.159 -7.885 1.00 73.94 307 ALA A N 1
ATOM 2405 C CA . ALA A 1 307 ? 8.074 -5.699 -7.024 1.00 73.94 307 ALA A CA 1
ATOM 2406 C C . ALA A 1 307 ? 7.740 -5.858 -5.532 1.00 73.94 307 ALA A C 1
ATOM 2408 O O . ALA A 1 307 ? 8.546 -6.404 -4.778 1.00 73.94 307 ALA A O 1
ATOM 2409 N N . LEU A 1 308 ? 6.520 -5.501 -5.112 1.00 69.88 308 LEU A N 1
ATOM 2410 C CA . LEU A 1 308 ? 6.063 -5.720 -3.733 1.00 69.88 308 LEU A CA 1
ATOM 2411 C C . LEU A 1 308 ? 5.958 -7.210 -3.371 1.00 69.88 308 LEU A C 1
ATOM 2413 O O . LEU A 1 308 ? 6.264 -7.598 -2.244 1.00 69.88 308 LEU A O 1
ATOM 2417 N N . SER A 1 309 ? 5.536 -8.060 -4.313 1.00 67.94 309 SER A N 1
ATOM 2418 C CA . SER A 1 309 ? 5.334 -9.496 -4.067 1.00 67.94 309 SER A CA 1
ATOM 2419 C C . SER A 1 309 ? 6.631 -10.268 -3.798 1.00 67.94 309 SER A C 1
ATOM 2421 O O . SER A 1 309 ? 6.606 -11.262 -3.074 1.00 67.94 309 SER A O 1
ATOM 2423 N N . ARG A 1 310 ? 7.766 -9.797 -4.334 1.00 64.00 310 ARG A N 1
ATOM 2424 C CA . ARG A 1 310 ? 9.091 -10.420 -4.165 1.00 64.00 310 ARG A CA 1
ATOM 2425 C C . ARG A 1 310 ? 9.686 -10.212 -2.765 1.00 64.00 310 ARG A C 1
ATOM 2427 O O . ARG A 1 310 ? 10.570 -10.962 -2.377 1.00 64.00 310 ARG A O 1
ATOM 2434 N N . HIS A 1 311 ? 9.175 -9.258 -1.987 1.00 59.31 311 HIS A N 1
ATOM 2435 C CA . HIS A 1 311 ? 9.675 -8.899 -0.651 1.00 59.31 311 HIS A CA 1
ATOM 2436 C C . HIS A 1 311 ? 8.851 -9.511 0.498 1.00 59.31 311 HIS A C 1
ATOM 2438 O O . HIS A 1 311 ? 8.649 -8.905 1.547 1.00 59.31 311 HIS A O 1
ATOM 2444 N N . ARG A 1 312 ? 8.340 -10.731 0.298 1.00 52.88 312 ARG A N 1
ATOM 2445 C CA . ARG A 1 312 ? 7.296 -11.374 1.116 1.00 52.88 312 ARG A CA 1
ATOM 2446 C C . ARG A 1 312 ? 7.744 -11.923 2.479 1.00 52.88 312 ARG A C 1
ATOM 2448 O O . ARG A 1 312 ? 7.131 -12.860 2.986 1.00 52.88 312 ARG A O 1
ATOM 2455 N N . GLU A 1 313 ? 8.747 -11.327 3.107 1.00 42.03 313 GLU A N 1
ATOM 2456 C CA . GLU A 1 313 ? 9.131 -11.634 4.486 1.00 42.03 313 GLU A CA 1
ATOM 2457 C C . GLU A 1 313 ? 8.469 -10.634 5.444 1.00 42.03 313 GLU A C 1
ATOM 2459 O O . GLU A 1 313 ? 9.044 -9.626 5.841 1.00 42.03 313 GLU A O 1
ATOM 2464 N N . GLY A 1 314 ? 7.217 -10.920 5.818 1.00 41.81 314 GLY A N 1
ATOM 2465 C CA . GLY A 1 314 ? 6.594 -10.325 7.006 1.00 41.81 314 GLY A CA 1
ATOM 2466 C C . GLY A 1 314 ? 5.370 -9.430 6.767 1.00 41.81 314 GLY A C 1
ATOM 2467 O O . GLY A 1 314 ? 5.459 -8.278 6.358 1.00 41.81 314 GLY A O 1
ATOM 2468 N N . THR A 1 315 ? 4.206 -9.964 7.148 1.00 42.91 315 THR A N 1
ATOM 2469 C CA . THR A 1 315 ? 3.143 -9.231 7.870 1.00 42.91 315 THR A CA 1
ATOM 2470 C C . THR A 1 315 ? 2.519 -7.970 7.249 1.00 42.91 315 THR A C 1
ATOM 2472 O O . THR A 1 315 ? 2.266 -7.006 7.970 1.00 42.91 315 THR A O 1
ATOM 2475 N N . GLN A 1 316 ? 2.111 -7.976 5.973 1.00 47.94 316 GLN A N 1
ATOM 2476 C CA . GLN A 1 316 ? 1.096 -7.012 5.500 1.00 47.94 316 GLN A CA 1
ATOM 2477 C C . GLN A 1 316 ? 0.018 -7.691 4.642 1.00 47.94 316 GLN A C 1
ATOM 2479 O O . GLN A 1 316 ? 0.300 -8.314 3.625 1.00 47.94 316 GLN A O 1
ATOM 2484 N N . THR A 1 317 ? -1.240 -7.572 5.074 1.00 47.69 317 THR A N 1
ATOM 2485 C CA . THR A 1 317 ? -2.478 -8.087 4.450 1.00 47.69 317 THR A CA 1
ATOM 2486 C C . THR A 1 317 ? -2.903 -7.327 3.185 1.00 47.69 317 THR A C 1
ATOM 2488 O O . THR A 1 317 ? -3.868 -7.703 2.524 1.00 47.69 317 THR A O 1
ATOM 2491 N N . LEU A 1 318 ? -2.181 -6.265 2.828 1.00 49.38 318 LEU A N 1
ATOM 2492 C CA . LEU A 1 318 ? -2.546 -5.323 1.769 1.00 49.38 318 LEU A CA 1
ATOM 2493 C C . LEU A 1 318 ? -2.351 -5.827 0.337 1.00 49.38 318 LEU A C 1
ATOM 2495 O O . LEU A 1 318 ? -3.255 -5.571 -0.455 1.00 49.38 318 LEU A O 1
ATOM 2499 N N . PRO A 1 319 ? -1.316 -6.623 -0.011 1.00 51.09 319 PRO A N 1
ATOM 2500 C CA . PRO A 1 319 ? -1.253 -7.244 -1.331 1.00 51.09 319 PRO A CA 1
ATOM 2501 C C . PRO A 1 319 ? -2.496 -8.092 -1.604 1.00 51.09 319 PRO A C 1
ATOM 2503 O O . PRO A 1 319 ? -3.014 -8.068 -2.706 1.00 51.09 319 PRO A O 1
ATOM 2506 N N . PHE A 1 320 ? -3.046 -8.771 -0.592 1.00 41.25 320 PHE A N 1
ATOM 2507 C CA . PHE A 1 320 ? -4.274 -9.553 -0.746 1.00 41.25 320 PHE A CA 1
ATOM 2508 C C . PHE A 1 320 ? -5.532 -8.700 -0.912 1.00 41.25 320 PHE A C 1
ATOM 2510 O O . PHE A 1 320 ? -6.432 -9.126 -1.625 1.00 41.25 320 PHE A O 1
ATOM 2517 N N . TYR A 1 321 ? -5.629 -7.528 -0.280 1.00 47.59 321 TYR A N 1
ATOM 2518 C CA . TYR A 1 321 ? -6.800 -6.656 -0.429 1.00 47.59 321 TYR A CA 1
ATOM 2519 C C . TYR A 1 321 ? -6.783 -5.916 -1.772 1.00 47.59 321 TYR A C 1
ATOM 2521 O O . TYR A 1 321 ? -7.821 -5.820 -2.415 1.00 47.59 321 TYR A O 1
ATOM 2529 N N . TRP A 1 322 ? -5.603 -5.477 -2.222 1.00 51.16 322 TRP A N 1
ATOM 2530 C CA . TRP A 1 322 ? -5.367 -4.926 -3.559 1.00 51.16 322 TRP A CA 1
ATOM 2531 C C . TRP A 1 322 ? -5.613 -5.960 -4.653 1.00 51.16 322 TRP A C 1
ATOM 2533 O O . TRP A 1 322 ? -6.458 -5.760 -5.520 1.00 51.16 322 TRP A O 1
ATOM 2543 N N . ILE A 1 323 ? -4.953 -7.120 -4.555 1.00 50.59 323 ILE A N 1
ATOM 2544 C CA . ILE A 1 323 ? -5.183 -8.229 -5.479 1.00 50.59 323 ILE A CA 1
ATOM 2545 C C . ILE A 1 323 ? -6.662 -8.612 -5.430 1.00 50.59 323 ILE A C 1
ATOM 2547 O O . ILE A 1 323 ? -7.293 -8.611 -6.460 1.00 50.59 323 ILE A O 1
ATOM 2551 N N . ASN A 1 324 ? -7.313 -8.841 -4.292 1.00 42.66 324 ASN A N 1
ATOM 2552 C CA . ASN A 1 324 ? -8.715 -9.282 -4.334 1.00 42.66 324 ASN A CA 1
ATOM 2553 C C . ASN A 1 324 ? -9.726 -8.193 -4.754 1.00 42.66 324 ASN A C 1
ATOM 2555 O O . ASN A 1 324 ? -10.746 -8.540 -5.349 1.00 42.66 324 ASN A O 1
ATOM 2559 N N . ARG A 1 325 ? -9.496 -6.901 -4.470 1.00 47.75 325 ARG A N 1
ATOM 2560 C CA . ARG A 1 325 ? -10.453 -5.816 -4.775 1.00 47.75 325 ARG A CA 1
ATOM 2561 C C . ARG A 1 325 ? -10.321 -5.292 -6.204 1.00 47.75 325 ARG A C 1
ATOM 2563 O O . ARG A 1 325 ? -11.357 -5.095 -6.843 1.00 47.75 325 ARG A O 1
ATOM 2570 N N . GLU A 1 326 ? -9.100 -5.091 -6.705 1.00 46.25 326 GLU A N 1
ATOM 2571 C CA . GLU A 1 326 ? -8.872 -4.745 -8.111 1.00 46.25 326 GLU A CA 1
ATOM 2572 C C . GLU A 1 326 ? -9.030 -5.978 -9.004 1.00 46.25 326 GLU A C 1
ATOM 2574 O O . GLU A 1 326 ? -9.757 -5.872 -9.975 1.00 46.25 326 GLU A O 1
ATOM 2579 N N . ASN A 1 327 ? -8.511 -7.170 -8.676 1.00 41.44 327 ASN A N 1
ATOM 2580 C CA . ASN A 1 327 ? -8.670 -8.366 -9.533 1.00 41.44 327 ASN A CA 1
ATOM 2581 C C . ASN A 1 327 ? -10.154 -8.776 -9.675 1.00 41.44 327 ASN A C 1
ATOM 2583 O O . ASN A 1 327 ? -10.553 -9.273 -10.715 1.00 41.44 327 ASN A O 1
ATOM 2587 N N . ALA A 1 328 ? -11.030 -8.486 -8.701 1.00 40.50 328 ALA A N 1
ATOM 2588 C CA . ALA A 1 328 ? -12.482 -8.694 -8.841 1.00 40.50 328 ALA A CA 1
ATOM 2589 C C . ALA A 1 328 ? -13.220 -7.636 -9.698 1.00 40.50 328 ALA A C 1
ATOM 2591 O O . ALA A 1 328 ? -14.401 -7.832 -10.016 1.00 40.50 328 ALA A O 1
ATOM 2592 N N . ARG A 1 329 ? -12.578 -6.508 -10.034 1.00 42.31 329 ARG A N 1
ATOM 2593 C CA . ARG A 1 329 ? -13.042 -5.544 -11.057 1.00 42.31 329 ARG A CA 1
ATOM 2594 C C . ARG A 1 329 ? -12.346 -5.799 -12.393 1.00 42.31 329 ARG A C 1
ATOM 2596 O O . ARG A 1 329 ? -13.018 -5.997 -13.391 1.00 42.31 329 ARG A O 1
ATOM 2603 N N . PHE A 1 330 ? -11.030 -5.977 -12.363 1.00 39.97 330 PHE A N 1
ATOM 2604 C CA . PHE A 1 330 ? -10.170 -6.311 -13.494 1.00 39.97 330 PHE A CA 1
ATOM 2605 C C . PHE A 1 330 ? -10.595 -7.610 -14.204 1.00 39.97 330 PHE A C 1
ATOM 2607 O O . PHE A 1 330 ? -10.678 -7.640 -15.425 1.00 39.97 330 PHE A O 1
ATOM 2614 N N . CYS A 1 331 ? -10.968 -8.664 -13.463 1.00 33.12 331 CYS A N 1
ATOM 2615 C CA . CYS A 1 331 ? -11.538 -9.889 -14.044 1.00 33.12 331 CYS A CA 1
ATOM 2616 C C . CYS A 1 331 ? -12.990 -9.730 -14.522 1.00 33.12 331 CYS A C 1
ATOM 2618 O O . CYS A 1 331 ? -13.488 -10.605 -15.221 1.00 33.12 331 CYS A O 1
ATOM 2620 N N . ARG A 1 332 ? -13.701 -8.674 -14.114 1.00 39.31 332 ARG A N 1
ATOM 2621 C CA . ARG A 1 332 ? -15.104 -8.437 -14.490 1.00 39.31 332 ARG A CA 1
ATOM 2622 C C . ARG A 1 332 ? -15.220 -7.684 -15.812 1.00 39.31 332 ARG A C 1
ATOM 2624 O O . ARG A 1 332 ? -16.153 -7.941 -16.558 1.00 39.31 332 ARG A O 1
ATOM 2631 N N . ASP A 1 333 ? -14.250 -6.821 -16.100 1.00 35.34 333 ASP A N 1
ATOM 2632 C CA . ASP A 1 333 ? -14.192 -6.039 -17.338 1.00 35.34 333 ASP A CA 1
ATOM 2633 C C . ASP A 1 333 ? -13.497 -6.791 -18.495 1.00 35.34 333 ASP A C 1
ATOM 2635 O O . ASP A 1 333 ? -13.506 -6.326 -19.632 1.00 35.34 333 ASP A O 1
ATOM 2639 N N . PHE A 1 334 ? -12.949 -7.985 -18.228 1.00 31.77 334 PHE A N 1
ATOM 2640 C CA . PHE A 1 334 ? -12.278 -8.853 -19.211 1.00 31.77 334 PHE A CA 1
ATOM 2641 C C . PHE A 1 334 ? -12.778 -10.315 -19.224 1.00 31.77 334 PHE A C 1
ATOM 2643 O O . PHE A 1 334 ? -12.104 -11.189 -19.774 1.00 31.77 334 PHE A O 1
ATOM 2650 N N . GLY A 1 335 ? -13.943 -10.583 -18.623 1.00 29.77 335 GLY A N 1
ATOM 2651 C CA . GLY A 1 335 ? -14.611 -11.893 -18.630 1.00 29.77 335 GLY A CA 1
ATOM 2652 C C . GLY A 1 335 ? -15.653 -12.036 -19.728 1.00 29.77 335 GLY A C 1
ATOM 2653 O O . GLY A 1 335 ? -16.562 -11.177 -19.767 1.00 29.77 335 GLY A O 1
#

Secondary structure (DSSP, 8-state):
-HHHHHHHHHHHHHHHHHHHHHHHHHHHHHHHHHHTSPPHHHHHHHHHHHHHHHHHHHHHHHHHHHHHHHHHHHHHHHHHHHHHHHHHHHHHHHHHHHHHHHHHHHHHHHHHHHT-S-----------------------------HHHHHHHHHTT-HHHHHHHHHHTGGGHHHHHHHHHHHGGGSSSHHHHHHHTTTTSS-S---S--SHHHHHHHHHHHHHHHHHHHHHHHHTTS-TT---HHHHHHHHHHHHHHHHHHHHHTTS-TTSTT---HHHHHHHHHHHHHT-GGGS-HHHHHHHHHHHHTT-SS---HHHHHHHHHHHHHTTS--

Foldseek 3Di:
DVVVVVVVVVVVVVVVVVVVVVVVVVVVVVVVVVVVDPPPVVVVVVVVVVVVVVVVVVVVVVVVVVVVVVVVVVVVVVVVVVVVVVVVVVVVVVVVVVVVVVVVVVVVVVVVVVPPDDDDDDDDDDDDDDDDDDDDDDPDPDPPQCLVVLLVCQLVLPLPVQLVVCLVVVVCLVVVLQSNLVSNLNHPCSLVSLLVNCPVLPDPDPDDDPDPVVVVSLSSLVSSQSSLVSLLVVQVPDDPPDPDPVLVVSLVSLVVVLVVLVVVLVPDPLVPPPVDDSSLVSSLSSCSSSVPPVVDDPVVNVSSLVSNVSVPPDDDCVNVVSCVVVVVVVVVVVD

Sequence (335 aa):
MAMADTESITMRFETTKEMVEQLEKKLNELNSNRESCPSWEEIKKYFDNLETSVERKLMEVKEMERVLEEERSATCKMIGVREEAVVAKEEALLDRLQELKDGVVSAILEARKKCKAPTQVLDRTDISDDKSGDEAQAQDGEVKSLLPQLKALCEQMDTKGLLKFLSENKKNLTTISKELSIALKSAKEPHRLVIDSLEDFYPMDSSNSRGSEDTRLQLLRRTCFVLMEAAAPVMGMTDPGDGHPVSSEIKQQAKEIADQWMAKLAGVDIDASNGYSLEVLAFLQFLATFGIAEEFDVDTLYKLVIALSRHREGTQTLPFYWINRENARFCRDFG

Organism: Iris pallida (NCBI:txid29817)